Protein AF-A0A918JV21-F1 (afdb_monomer)

Organism: NCBI:txid279356

pLDDT: mean 75.13, std 22.07, range [26.06, 98.5]

Secondary structure (DSSP, 8-state):
----EEEETTEEEEHHHHHHHHHTT-HHHHHHHHHHHHT--HHHHHHHHHHHHTT--S-------PPP---S----------HHHHHHHHHHHHHHHHHHHHHHT------S-STTSSS-SS-------------------------PPP-----HHHHHHHHHTT----HHHHHHHHHHTT--GGGPPBPSS---HHHHHHHHHHHHTHHHHHHHHHTTEEEEEEEEEE----EETTTEEEEEEEEEEEEEEETT--EEES-STT--SEEEEEEETTEEEEEEEE---S-----TTTTTT--

Structure (mmCIF, N/CA/C/O backbone):
data_AF-A0A918JV21-F1
#
_entry.id   AF-A0A918JV21-F1
#
loop_
_atom_site.group_PDB
_atom_site.id
_atom_site.type_symbol
_atom_site.label_atom_id
_atom_site.label_alt_id
_atom_site.label_comp_id
_atom_site.label_asym_id
_atom_site.label_entity_id
_atom_site.label_seq_id
_atom_site.pdbx_PDB_ins_code
_atom_site.Cartn_x
_atom_site.Cartn_y
_atom_site.Cartn_z
_atom_site.occupancy
_atom_site.B_iso_or_equiv
_atom_site.auth_seq_id
_atom_site.auth_comp_id
_atom_site.auth_asym_id
_atom_site.auth_atom_id
_atom_site.pdbx_PDB_model_num
ATOM 1 N N . MET A 1 1 ? -29.316 -29.485 -43.025 1.00 38.22 1 MET A N 1
ATOM 2 C CA . MET A 1 1 ? -29.679 -28.105 -42.637 1.00 38.22 1 MET A CA 1
ATOM 3 C C . MET A 1 1 ? -29.344 -27.937 -41.164 1.00 38.22 1 MET A C 1
ATOM 5 O O . MET A 1 1 ? -30.081 -28.427 -40.319 1.00 38.22 1 MET A O 1
ATOM 9 N N . THR A 1 2 ? -28.174 -27.380 -40.854 1.00 49.00 2 THR A N 1
ATOM 10 C CA . THR A 1 2 ? -27.722 -27.122 -39.478 1.00 49.00 2 THR A CA 1
ATOM 11 C C . THR A 1 2 ? -28.501 -25.936 -38.915 1.00 49.00 2 THR A C 1
ATOM 13 O O . THR A 1 2 ? -28.562 -24.885 -39.549 1.00 49.00 2 THR A O 1
ATOM 16 N N . LYS A 1 3 ? -29.145 -26.111 -37.754 1.00 55.22 3 LYS A N 1
ATOM 17 C CA . LYS A 1 3 ? -29.908 -25.043 -37.095 1.00 55.22 3 LYS A CA 1
ATOM 18 C C . LYS A 1 3 ? -28.985 -23.859 -36.796 1.00 55.22 3 LYS A C 1
ATOM 20 O O . LYS A 1 3 ? -28.058 -23.972 -35.997 1.00 55.22 3 LYS A O 1
ATOM 25 N N . THR A 1 4 ? -29.261 -22.734 -37.447 1.00 67.12 4 THR A N 1
ATOM 26 C CA . THR A 1 4 ? -28.496 -21.481 -37.346 1.00 67.12 4 THR A CA 1
ATOM 27 C C . THR A 1 4 ? -28.777 -20.728 -36.043 1.00 67.12 4 THR A C 1
ATOM 29 O O . THR A 1 4 ? -28.092 -19.756 -35.741 1.00 67.12 4 THR A O 1
ATOM 32 N N . THR A 1 5 ? -29.742 -21.190 -35.243 1.00 71.06 5 THR A N 1
ATOM 33 C CA . THR A 1 5 ? -30.175 -20.558 -33.994 1.00 71.06 5 THR A CA 1
ATOM 34 C C . THR A 1 5 ? -30.039 -21.498 -32.784 1.00 71.06 5 THR A C 1
ATOM 36 O O . THR A 1 5 ? -30.188 -22.717 -32.906 1.00 71.06 5 THR A O 1
ATOM 39 N N . ILE A 1 6 ? -29.716 -20.944 -31.608 1.00 73.88 6 ILE A N 1
ATOM 40 C CA . ILE A 1 6 ? -29.908 -21.574 -30.290 1.00 73.88 6 ILE A CA 1
ATOM 41 C C . ILE A 1 6 ? -31.157 -20.994 -29.638 1.00 73.88 6 ILE A C 1
ATOM 43 O O . ILE A 1 6 ? -31.415 -19.801 -29.743 1.00 73.88 6 ILE A O 1
ATOM 47 N N . LEU A 1 7 ? -31.911 -21.825 -28.927 1.00 71.62 7 LEU A N 1
ATOM 48 C CA . LEU A 1 7 ? -33.038 -21.360 -28.130 1.00 71.62 7 LEU A CA 1
ATOM 49 C C . LEU A 1 7 ? -32.556 -21.081 -26.705 1.00 71.62 7 LEU A C 1
ATOM 51 O O . LEU A 1 7 ? -32.113 -21.996 -26.014 1.00 71.62 7 LEU A O 1
ATOM 55 N N . VAL A 1 8 ? -32.637 -19.827 -26.271 1.00 68.88 8 VAL A N 1
ATOM 56 C CA . VAL A 1 8 ? -32.280 -19.384 -24.920 1.00 68.88 8 VAL A CA 1
ATOM 57 C C . VAL A 1 8 ? -33.491 -18.667 -24.343 1.00 68.88 8 VAL A C 1
ATOM 59 O O . VAL A 1 8 ? -33.955 -17.681 -24.903 1.00 68.88 8 VAL A O 1
ATOM 62 N N . ASN A 1 9 ? -34.039 -19.185 -23.241 1.00 67.25 9 ASN A N 1
ATOM 63 C CA . ASN A 1 9 ? -35.221 -18.615 -22.582 1.00 67.25 9 ASN A CA 1
ATOM 64 C C . ASN A 1 9 ? -36.444 -18.431 -23.516 1.00 67.25 9 ASN A C 1
ATOM 66 O O . ASN A 1 9 ? -37.193 -17.466 -23.412 1.00 67.25 9 ASN A O 1
ATOM 70 N N . GLY A 1 10 ? -36.631 -19.342 -24.479 1.00 64.25 10 GLY A N 1
ATOM 71 C CA . GLY A 1 10 ? -37.714 -19.242 -25.467 1.00 64.25 10 GLY A CA 1
ATOM 72 C C . GLY A 1 10 ? -37.443 -18.280 -26.628 1.00 64.25 10 GLY A C 1
ATOM 73 O O . GLY A 1 10 ? -38.279 -18.190 -27.523 1.00 64.25 10 GLY A O 1
ATOM 74 N N . VAL A 1 11 ? -36.286 -17.610 -26.649 1.00 73.75 11 VAL A N 1
ATOM 75 C CA . VAL A 1 11 ? -35.854 -16.716 -27.729 1.00 73.75 11 VAL A CA 1
ATOM 76 C C . VAL A 1 11 ? -34.810 -17.411 -28.598 1.00 73.75 11 VAL A C 1
ATOM 78 O O . VAL A 1 11 ? -33.869 -18.022 -28.092 1.00 73.75 11 VAL A O 1
ATOM 81 N N . GLU A 1 12 ? -34.969 -17.322 -29.916 1.00 78.75 12 GLU A N 1
ATOM 82 C CA . GLU A 1 12 ? -33.976 -17.807 -30.871 1.00 78.75 12 GLU A CA 1
ATOM 83 C C . GLU A 1 12 ? -32.838 -16.789 -31.035 1.00 78.75 12 GLU A C 1
ATOM 85 O O . GLU A 1 12 ? -33.067 -15.631 -31.379 1.00 78.75 12 GLU A O 1
ATOM 90 N N . ILE A 1 13 ? -31.602 -17.227 -30.795 1.00 80.12 13 ILE A N 1
ATOM 91 C CA . ILE A 1 13 ? -30.380 -16.434 -30.951 1.00 80.12 13 ILE A CA 1
ATOM 92 C C . ILE A 1 13 ? -29.530 -17.037 -32.063 1.00 80.12 13 ILE A C 1
ATOM 94 O O . ILE A 1 13 ? -29.274 -18.239 -32.070 1.00 80.12 13 ILE A O 1
ATOM 98 N N . GLU A 1 14 ? -29.035 -16.211 -32.979 1.00 80.19 14 GLU A N 1
ATOM 99 C CA . GLU A 1 14 ? -28.193 -16.663 -34.086 1.00 80.19 14 GLU A CA 1
ATOM 100 C C . GLU A 1 14 ? -26.796 -17.108 -33.621 1.00 80.19 14 GLU A C 1
ATOM 102 O O . GLU A 1 14 ? -26.015 -16.335 -33.057 1.00 80.19 14 GLU A O 1
ATOM 107 N N . LYS A 1 15 ? -26.444 -18.364 -33.925 1.00 77.00 15 LYS A N 1
ATOM 108 C CA . LYS A 1 15 ? -25.130 -18.957 -33.625 1.00 77.00 15 LYS A CA 1
ATOM 109 C C . LYS A 1 15 ? -23.994 -18.266 -34.384 1.00 77.00 15 LYS A C 1
ATOM 111 O O . LYS A 1 15 ? -22.869 -18.206 -33.888 1.00 77.00 15 LYS A O 1
ATOM 116 N N . SER A 1 16 ? -24.272 -17.760 -35.586 1.00 76.06 16 SER A N 1
ATOM 117 C CA . SER A 1 16 ? -23.308 -17.075 -36.459 1.00 76.06 16 SER A CA 1
ATOM 118 C C . SER A 1 16 ? -22.730 -15.821 -35.803 1.00 76.06 16 SER A C 1
ATOM 120 O O . SER A 1 16 ? -21.523 -15.598 -35.867 1.00 76.06 16 SER A O 1
ATOM 122 N N . ILE A 1 17 ? -23.571 -15.039 -35.123 1.00 78.56 17 ILE A N 1
ATOM 123 C CA . ILE A 1 17 ? -23.174 -13.788 -34.470 1.00 78.56 17 ILE A CA 1
ATOM 124 C C . ILE A 1 17 ? -22.284 -14.078 -33.259 1.00 78.56 17 ILE A C 1
ATOM 126 O O . ILE A 1 17 ? -21.220 -13.479 -33.125 1.00 78.56 17 ILE A O 1
ATOM 130 N N . ILE A 1 18 ? -22.660 -15.056 -32.427 1.00 77.81 18 ILE A N 1
ATOM 131 C CA . ILE A 1 18 ? -21.840 -15.483 -31.281 1.00 77.81 18 ILE A CA 1
ATOM 132 C C . ILE A 1 18 ? -20.489 -16.029 -31.768 1.00 77.81 18 ILE A C 1
ATOM 134 O O . ILE A 1 18 ? -19.449 -15.671 -31.222 1.00 77.81 18 ILE A O 1
ATOM 138 N N . SER A 1 19 ? -20.489 -16.839 -32.833 1.00 75.44 19 SER A N 1
ATOM 139 C CA . SER A 1 19 ? -19.259 -17.399 -33.414 1.00 75.44 19 SER A CA 1
ATOM 140 C C . SER A 1 19 ? -18.332 -16.310 -33.947 1.00 75.44 19 SER A C 1
ATOM 142 O O . SER A 1 19 ? -17.134 -16.352 -33.682 1.00 75.44 19 SER A O 1
ATOM 144 N N . LYS A 1 20 ? -18.877 -15.313 -34.656 1.00 78.06 20 LYS A N 1
ATOM 145 C CA . LYS A 1 20 ? -18.102 -14.177 -35.167 1.00 78.06 20 LYS A CA 1
ATOM 146 C C . LYS A 1 20 ? -17.445 -13.395 -34.027 1.00 78.06 20 LYS A C 1
ATOM 148 O O . LYS A 1 20 ? -16.241 -13.173 -34.063 1.00 78.06 20 LYS A O 1
ATOM 153 N N . LEU A 1 21 ? -18.215 -13.059 -32.991 1.00 81.25 21 LEU A N 1
ATOM 154 C CA . LEU A 1 21 ? -17.713 -12.307 -31.836 1.00 81.25 21 LEU A CA 1
ATOM 155 C C . LEU A 1 21 ? -16.645 -13.084 -31.053 1.00 81.25 21 LEU A C 1
ATOM 157 O O . LEU A 1 21 ? -15.710 -12.487 -30.530 1.00 81.25 21 LEU A O 1
ATOM 161 N N . LEU A 1 22 ? -16.746 -14.413 -30.988 1.00 77.12 22 LEU A N 1
ATOM 162 C CA . LEU A 1 22 ? -15.716 -15.247 -30.364 1.00 77.12 22 LEU A CA 1
ATOM 163 C C . LEU A 1 22 ? -14.445 -15.365 -31.222 1.00 77.12 22 LEU A C 1
ATOM 165 O O . LEU A 1 22 ? -13.353 -15.362 -30.660 1.00 77.12 22 LEU A O 1
ATOM 169 N N . LEU A 1 23 ? -14.565 -15.422 -32.555 1.00 73.31 23 LEU A N 1
ATOM 170 C CA . LEU A 1 23 ? -13.413 -15.413 -33.473 1.00 73.31 23 LEU A CA 1
ATOM 171 C C . LEU A 1 23 ? -12.644 -14.085 -33.427 1.00 73.31 23 LEU A C 1
ATOM 173 O O . LEU A 1 23 ? -11.422 -14.081 -33.533 1.00 73.31 23 LEU A O 1
ATOM 177 N N . GLU A 1 24 ? -13.348 -12.973 -33.222 1.00 77.50 24 GLU A N 1
ATOM 178 C CA . GLU A 1 24 ? -12.767 -11.631 -33.070 1.00 77.50 24 GLU A CA 1
ATOM 179 C C . GLU A 1 24 ? -12.215 -11.374 -31.647 1.00 77.50 24 GLU A C 1
ATOM 181 O O . GLU A 1 24 ? -11.787 -10.267 -31.336 1.00 77.50 24 GLU A O 1
ATOM 186 N N . ASN A 1 25 ? -12.193 -12.395 -30.774 1.00 76.44 25 ASN A N 1
ATOM 187 C CA . ASN A 1 25 ? -11.787 -12.316 -29.362 1.00 76.44 25 ASN A CA 1
ATOM 188 C C . ASN A 1 25 ? -12.628 -11.327 -28.520 1.00 76.44 25 ASN A C 1
ATOM 190 O O . ASN A 1 25 ? -12.220 -10.859 -27.456 1.00 76.44 25 ASN A O 1
ATOM 194 N N . GLU A 1 26 ? -13.854 -11.037 -28.958 1.00 84.69 26 GLU A N 1
ATOM 195 C CA . GLU A 1 26 ? -14.779 -10.089 -28.338 1.00 84.69 26 GLU A CA 1
ATOM 196 C C . GLU A 1 26 ? -15.778 -10.781 -27.388 1.00 84.69 26 GLU A C 1
ATOM 198 O O . GLU A 1 26 ? -16.994 -10.561 -27.437 1.00 84.69 26 GLU A O 1
ATOM 203 N N . LYS A 1 27 ? -15.275 -11.621 -26.470 1.00 83.06 27 LYS A N 1
ATOM 204 C CA . LYS A 1 27 ? -16.112 -12.443 -25.567 1.00 83.06 27 LYS A CA 1
ATOM 205 C C . LYS A 1 27 ? -17.114 -11.615 -24.750 1.00 83.06 27 LYS A C 1
ATOM 207 O O . LYS A 1 27 ? -18.254 -12.034 -24.568 1.00 83.06 27 LYS A O 1
ATOM 212 N N . LEU A 1 28 ? -16.734 -10.417 -24.300 1.00 83.88 28 LEU A N 1
ATOM 213 C CA . LEU A 1 28 ? -17.628 -9.521 -23.551 1.00 83.88 28 LEU A CA 1
ATOM 214 C C . 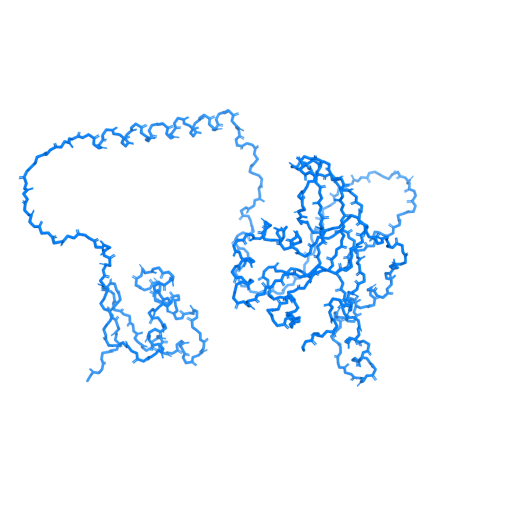LEU A 1 28 ? -18.820 -9.037 -24.390 1.00 83.88 28 LEU A C 1
ATOM 216 O O . LEU A 1 28 ? -19.938 -8.955 -23.880 1.00 83.88 28 LEU A O 1
ATOM 220 N N . LYS A 1 29 ? -18.611 -8.769 -25.683 1.00 85.19 29 LYS A N 1
ATOM 221 C CA . LYS A 1 29 ? -19.691 -8.377 -26.598 1.00 85.19 29 LYS A CA 1
ATOM 222 C C . LYS A 1 29 ? -20.606 -9.558 -26.915 1.00 85.19 29 LYS A C 1
ATOM 224 O O . LYS A 1 29 ? -21.815 -9.365 -26.992 1.00 85.19 29 LYS A O 1
ATOM 229 N N . ALA A 1 30 ? -20.069 -10.778 -26.991 1.00 83.75 30 ALA A N 1
ATOM 230 C CA . ALA A 1 30 ? -20.884 -11.990 -27.109 1.00 83.75 30 ALA A CA 1
ATOM 231 C C . ALA A 1 30 ? -21.789 -12.201 -25.879 1.00 83.75 30 ALA A C 1
ATOM 233 O O . ALA A 1 30 ? -22.976 -12.487 -26.028 1.00 83.75 30 ALA A O 1
ATOM 234 N N . VAL A 1 31 ? -21.261 -11.994 -24.666 1.00 85.50 31 VAL A N 1
ATOM 235 C CA . VAL A 1 31 ? -22.042 -12.083 -23.415 1.00 85.50 31 VAL A CA 1
ATOM 236 C C . VAL A 1 31 ? -23.125 -11.008 -23.364 1.00 85.50 31 VAL A C 1
ATOM 238 O O . VAL A 1 31 ? -24.275 -11.310 -23.048 1.00 85.50 31 VAL A O 1
ATOM 241 N N . LYS A 1 32 ? -22.786 -9.769 -23.734 1.00 86.69 32 LYS A N 1
ATOM 242 C CA . LYS A 1 32 ? -23.752 -8.667 -23.817 1.00 86.69 32 LYS A CA 1
ATOM 243 C C . LYS A 1 32 ? -24.870 -8.963 -24.822 1.00 86.69 32 LYS A C 1
ATOM 245 O O . LYS A 1 32 ? -26.037 -8.775 -24.497 1.00 86.69 32 LYS A O 1
ATOM 250 N N . TYR A 1 33 ? -24.530 -9.502 -25.992 1.00 85.06 33 TYR A N 1
ATOM 251 C CA . TYR A 1 33 ? -25.502 -9.883 -27.017 1.00 85.06 33 TYR A CA 1
ATOM 252 C C . TYR A 1 33 ? -26.500 -10.944 -26.519 1.00 85.06 33 TYR A C 1
ATOM 254 O O . TYR A 1 33 ? -27.701 -10.809 -26.748 1.00 85.06 33 TYR A O 1
ATOM 262 N N . VAL A 1 34 ? -26.036 -11.969 -25.790 1.00 83.50 34 VAL A N 1
ATOM 263 C CA . VAL A 1 34 ? -26.919 -12.996 -25.199 1.00 83.50 34 VAL A CA 1
ATOM 264 C C . VAL A 1 34 ? -27.810 -12.410 -24.099 1.00 83.50 34 VAL A C 1
ATOM 266 O O . VAL A 1 34 ? -29.003 -12.712 -24.064 1.00 83.50 34 VAL A O 1
ATOM 269 N N . CYS A 1 35 ? -27.257 -11.537 -23.255 1.00 83.44 35 CYS A N 1
ATOM 270 C CA . CYS A 1 35 ? -27.988 -10.839 -22.196 1.00 83.44 35 CYS A CA 1
ATOM 271 C C . CYS A 1 35 ? -29.154 -10.019 -22.770 1.00 83.44 35 CYS A C 1
ATOM 273 O O . CYS A 1 35 ? -30.304 -10.185 -22.363 1.00 83.44 35 CYS A O 1
ATOM 275 N N . GLU A 1 36 ? -28.870 -9.201 -23.787 1.00 82.00 36 GLU A N 1
ATOM 276 C CA . GLU A 1 36 ? -29.855 -8.322 -24.424 1.00 82.00 36 GLU A CA 1
ATOM 277 C C . GLU A 1 36 ? -30.914 -9.095 -25.216 1.00 82.00 36 GLU A C 1
ATOM 279 O O . GLU A 1 36 ? -32.080 -8.702 -25.234 1.00 82.00 36 GLU A O 1
ATOM 284 N N . LYS A 1 37 ? -30.535 -10.197 -25.877 1.00 82.00 37 LYS A N 1
ATOM 285 C CA . LYS A 1 37 ? -31.463 -10.959 -26.724 1.00 82.00 37 LYS A CA 1
ATOM 286 C C . LYS A 1 37 ? -32.343 -11.933 -25.951 1.00 82.00 37 LYS A C 1
ATOM 288 O O . LYS A 1 37 ? -33.517 -12.044 -26.285 1.00 82.00 37 LYS A O 1
ATOM 293 N N . ALA A 1 38 ? -31.818 -12.623 -24.940 1.00 77.94 38 ALA A N 1
ATOM 294 C CA . ALA A 1 38 ? -32.589 -13.610 -24.174 1.00 77.94 38 ALA A CA 1
ATOM 295 C C . ALA A 1 38 ? -33.145 -13.093 -22.841 1.00 77.94 38 ALA A C 1
ATOM 297 O O . ALA A 1 38 ? -33.853 -13.840 -22.157 1.00 77.94 38 ALA A O 1
ATOM 298 N N . ASN A 1 39 ? -32.853 -11.838 -22.477 1.00 78.12 39 ASN A N 1
ATOM 299 C CA . ASN A 1 39 ? -33.255 -11.238 -21.205 1.00 78.12 39 ASN A CA 1
ATOM 300 C C . ASN A 1 39 ? -32.873 -12.130 -20.007 1.00 78.12 39 ASN A C 1
ATOM 302 O O . ASN A 1 39 ? -33.680 -12.405 -19.118 1.00 78.12 39 ASN A O 1
ATOM 306 N N . VAL A 1 40 ? -31.647 -12.656 -20.043 1.00 78.06 40 VAL A N 1
ATOM 307 C CA . VAL A 1 40 ? -31.069 -13.507 -18.995 1.00 78.06 40 VAL A CA 1
ATOM 308 C C . VAL A 1 40 ? -29.981 -12.735 -18.258 1.00 78.06 40 VAL A C 1
ATOM 310 O O . VAL A 1 40 ? -29.376 -11.821 -18.812 1.00 78.06 40 VAL A O 1
ATOM 313 N N . GLY A 1 41 ? -29.735 -13.090 -16.997 1.00 76.00 41 GLY A N 1
ATOM 314 C CA . GLY A 1 41 ? -28.735 -12.416 -16.176 1.00 76.00 41 GLY A CA 1
ATOM 315 C C . GLY A 1 41 ? -27.316 -12.511 -16.749 1.00 76.00 41 GLY A C 1
ATOM 316 O O . GLY A 1 41 ? -27.005 -13.303 -17.646 1.00 76.00 41 GLY A O 1
ATOM 317 N N . LEU A 1 42 ? -26.429 -11.659 -16.230 1.00 74.56 42 LEU A N 1
ATOM 318 C CA . LEU A 1 42 ? -25.043 -11.551 -16.692 1.00 74.56 42 LEU A CA 1
ATOM 319 C C . LEU A 1 42 ? -24.266 -12.864 -16.501 1.00 74.56 42 LEU A C 1
ATOM 321 O O . LEU A 1 42 ? -23.476 -13.254 -17.362 1.00 74.56 42 LEU A O 1
ATOM 325 N N . LEU A 1 43 ? -24.516 -13.558 -15.388 1.00 78.50 43 LEU A N 1
ATOM 326 C CA . LEU A 1 43 ? -23.873 -14.829 -15.060 1.00 78.50 43 LEU A CA 1
ATOM 327 C C . LEU A 1 43 ? -24.331 -15.944 -16.010 1.00 78.50 43 LEU A C 1
ATOM 329 O O . LEU A 1 43 ? -23.518 -16.713 -16.519 1.00 78.50 43 LEU A O 1
ATOM 333 N N . GLU A 1 44 ? -25.628 -15.996 -16.298 1.00 76.00 44 GLU A N 1
ATOM 334 C CA . GLU A 1 44 ? -26.235 -16.958 -17.214 1.00 76.00 44 GLU A CA 1
ATOM 335 C C . GLU A 1 44 ? -25.741 -16.731 -18.643 1.00 76.00 44 GLU A C 1
ATOM 337 O O . GLU A 1 44 ? -25.336 -17.676 -19.318 1.00 76.00 44 GLU A O 1
ATOM 342 N N . SER A 1 45 ? -25.687 -15.469 -19.075 1.00 80.50 45 SER A N 1
ATOM 343 C CA . SER A 1 45 ? -25.143 -15.074 -20.378 1.00 80.50 45 SER A CA 1
ATOM 344 C C . SER A 1 45 ? -23.686 -15.505 -20.541 1.00 80.50 45 SER A C 1
ATOM 346 O O . SER A 1 45 ? -23.309 -16.035 -21.588 1.00 80.50 45 SER A O 1
ATOM 348 N N . LYS A 1 46 ? -22.866 -15.328 -19.494 1.00 83.88 46 LYS A N 1
ATOM 349 C CA . LYS A 1 46 ? -21.469 -15.781 -19.474 1.00 83.88 46 LYS A CA 1
ATOM 350 C C . LYS A 1 46 ? -21.374 -17.297 -19.632 1.00 83.88 46 LYS A C 1
ATOM 352 O O . LYS A 1 46 ? -20.641 -17.764 -20.501 1.00 83.88 46 LYS A O 1
ATOM 357 N N . ASN A 1 47 ? -22.165 -18.047 -18.865 1.00 79.88 47 ASN A N 1
ATOM 358 C CA . ASN A 1 47 ? -22.189 -19.508 -18.931 1.00 79.88 47 ASN A CA 1
ATOM 359 C C . ASN A 1 47 ? -22.626 -20.025 -20.311 1.00 79.88 47 ASN A C 1
ATOM 361 O O . ASN A 1 47 ? -22.053 -20.991 -20.810 1.00 79.88 47 ASN A O 1
ATOM 365 N N . ILE A 1 48 ? -23.600 -19.376 -20.957 1.00 78.81 48 ILE A N 1
ATOM 366 C CA . ILE A 1 48 ? -24.063 -19.743 -22.306 1.00 78.81 48 ILE A CA 1
ATOM 367 C C . ILE A 1 48 ? -22.950 -19.542 -23.339 1.00 78.81 48 ILE A C 1
ATOM 369 O O . ILE A 1 48 ? -22.696 -20.431 -24.150 1.00 78.81 48 ILE A O 1
ATOM 373 N N . VAL A 1 49 ? -22.259 -18.399 -23.297 1.00 81.00 49 VAL A N 1
ATOM 374 C CA . VAL A 1 49 ? -21.152 -18.097 -24.219 1.00 81.00 49 VAL A CA 1
ATOM 375 C C . VAL A 1 49 ? -19.961 -19.031 -23.988 1.00 81.00 49 VAL A C 1
ATOM 377 O O . VAL A 1 49 ? -19.333 -19.472 -24.947 1.00 81.00 49 VAL A O 1
ATOM 380 N N . GLU A 1 50 ? -19.674 -19.391 -22.738 1.00 81.12 50 GLU A N 1
ATOM 381 C CA . GLU A 1 50 ? -18.607 -20.341 -22.398 1.00 81.12 50 GLU A CA 1
ATOM 382 C C . GLU A 1 50 ? -18.917 -21.764 -22.864 1.00 81.12 50 GLU A C 1
ATOM 384 O O . GLU A 1 50 ? -18.056 -22.422 -23.447 1.00 81.12 50 GLU A O 1
ATOM 389 N N . GLN A 1 51 ? -20.157 -22.222 -22.694 1.00 74.50 51 GLN A N 1
ATOM 390 C CA . GLN A 1 51 ? -20.597 -23.518 -23.215 1.00 74.50 51 GLN A CA 1
ATOM 391 C C . GLN A 1 51 ? -20.630 -23.547 -24.752 1.00 74.50 51 GLN A C 1
ATOM 393 O O . GLN A 1 51 ? -20.340 -24.582 -25.357 1.00 74.50 51 GLN A O 1
ATOM 398 N N . PHE A 1 52 ? -20.921 -22.408 -25.392 1.00 74.81 52 PHE A N 1
ATOM 399 C CA . PHE A 1 52 ? -20.815 -22.250 -26.842 1.00 74.81 52 PHE A CA 1
ATOM 400 C C . PHE A 1 52 ? -19.356 -22.353 -27.315 1.00 74.81 52 PHE A C 1
ATOM 402 O O . PHE A 1 52 ? -19.065 -23.073 -28.268 1.00 74.81 52 PHE A O 1
ATOM 409 N N . GLN A 1 53 ? -18.427 -21.697 -26.614 1.00 72.25 53 GLN A N 1
ATOM 410 C CA . GLN A 1 53 ? -16.990 -21.742 -26.902 1.00 72.25 53 GLN A CA 1
ATOM 411 C C . GLN A 1 53 ? -16.386 -23.140 -26.674 1.00 72.25 53 GLN A C 1
ATOM 413 O O . GLN A 1 53 ? -15.486 -23.547 -27.404 1.00 72.25 53 GLN A O 1
ATOM 418 N N . ALA A 1 54 ? -16.916 -23.900 -25.713 1.00 67.69 54 ALA A N 1
ATOM 419 C CA . ALA A 1 54 ? -16.533 -25.288 -25.444 1.00 67.69 54 ALA A CA 1
ATOM 420 C C . ALA A 1 54 ? -17.080 -26.304 -26.475 1.00 67.69 54 ALA A C 1
ATOM 422 O O . ALA A 1 54 ? -16.879 -27.506 -26.311 1.00 67.69 54 ALA A O 1
ATOM 423 N N . GLY A 1 55 ? -17.779 -25.845 -27.524 1.00 61.22 55 GLY A N 1
ATOM 424 C CA . GLY A 1 55 ? -18.272 -26.686 -28.620 1.00 61.22 55 GLY A CA 1
ATOM 425 C C . GLY A 1 55 ? -19.494 -27.541 -28.271 1.00 61.22 55 GLY A C 1
ATOM 426 O O . GLY A 1 55 ? -19.767 -28.515 -28.967 1.00 61.22 55 GLY A O 1
ATOM 427 N N . ASN A 1 56 ? -20.228 -27.203 -27.206 1.00 57.94 56 ASN A N 1
ATOM 428 C CA . ASN A 1 56 ? -21.145 -28.140 -26.559 1.00 57.94 56 ASN A CA 1
ATOM 429 C C . ASN A 1 56 ? -22.615 -27.680 -26.533 1.00 57.94 56 ASN A C 1
ATOM 431 O O . ASN A 1 56 ? -23.276 -27.818 -25.507 1.00 57.94 56 ASN A O 1
ATOM 435 N N . ILE A 1 57 ? -23.160 -27.113 -27.624 1.00 54.19 57 ILE A N 1
ATOM 436 C CA . ILE A 1 57 ? -24.596 -26.761 -27.664 1.00 54.19 57 ILE A CA 1
ATOM 437 C C . ILE A 1 57 ? -25.236 -26.937 -29.050 1.00 54.19 57 ILE A C 1
ATOM 439 O O . ILE A 1 57 ? -25.089 -26.098 -29.945 1.00 54.19 57 ILE A O 1
ATOM 443 N N . ASP A 1 58 ? -26.113 -27.940 -29.156 1.00 53.09 58 ASP A N 1
ATOM 444 C CA . ASP A 1 58 ? -27.233 -27.913 -30.107 1.00 53.09 58 ASP A CA 1
ATOM 445 C C . ASP A 1 58 ? -28.589 -27.588 -29.466 1.00 53.09 58 ASP A C 1
ATOM 447 O O . ASP A 1 58 ? -29.468 -27.119 -30.179 1.00 53.09 58 ASP A O 1
ATOM 451 N N . ASN A 1 59 ? -28.769 -27.721 -28.144 1.00 49.84 59 ASN A N 1
ATOM 452 C CA . ASN A 1 59 ? -29.980 -27.261 -27.447 1.00 49.84 59 ASN A CA 1
ATOM 453 C C . ASN A 1 59 ? -29.699 -26.963 -25.964 1.00 49.84 59 ASN A C 1
ATOM 455 O O . ASN A 1 59 ? -29.440 -27.885 -25.195 1.00 49.84 59 ASN A O 1
ATOM 459 N N . TYR A 1 60 ? -29.824 -25.703 -25.538 1.00 48.25 60 TYR A N 1
ATOM 460 C CA . TYR A 1 60 ? -29.813 -25.327 -24.121 1.00 48.25 60 TYR A CA 1
ATOM 461 C C . TYR A 1 60 ? -31.263 -25.231 -23.620 1.00 48.25 60 TYR A C 1
ATOM 463 O O . TYR A 1 60 ? -31.963 -24.258 -23.891 1.00 48.25 60 TYR A O 1
ATOM 471 N N . LYS A 1 61 ? -31.764 -26.261 -22.923 1.00 41.22 61 LYS A N 1
ATOM 472 C CA . LYS A 1 61 ? -33.056 -26.177 -22.218 1.00 41.22 61 LYS A CA 1
ATOM 473 C C . LYS A 1 61 ? -32.814 -25.714 -20.787 1.00 41.22 61 LYS A C 1
ATOM 475 O O . LYS A 1 61 ? -32.218 -26.439 -19.998 1.00 41.22 61 LYS A O 1
ATOM 480 N N . TYR A 1 62 ? -33.333 -24.538 -20.454 1.00 38.53 62 TYR A N 1
ATOM 481 C CA . TYR A 1 62 ? -33.413 -24.070 -19.075 1.00 38.53 62 TYR A CA 1
ATOM 482 C C . TYR A 1 62 ? -34.346 -24.991 -18.271 1.00 38.53 62 TYR A C 1
ATOM 484 O O . TYR A 1 62 ? -35.516 -25.154 -18.622 1.00 38.53 62 TYR A O 1
ATOM 492 N N . GLN A 1 63 ? -33.830 -25.605 -17.207 1.00 37.62 63 GLN A N 1
ATOM 493 C CA . GLN A 1 63 ? -34.642 -26.176 -16.136 1.00 37.62 63 GLN A CA 1
ATOM 494 C C . GLN A 1 63 ? -34.386 -25.360 -14.874 1.00 37.62 63 GLN A C 1
ATOM 496 O O . GLN A 1 63 ? -33.260 -25.291 -14.386 1.00 37.62 63 GLN A O 1
ATOM 501 N N . GLU A 1 64 ? -35.445 -24.746 -14.355 1.00 34.44 64 GLU A N 1
ATOM 502 C CA . GLU A 1 64 ? -35.451 -24.107 -13.044 1.00 34.44 64 GLU A CA 1
ATOM 503 C C . GLU A 1 64 ? -35.072 -25.161 -11.988 1.00 34.44 64 GLU A C 1
ATOM 505 O O . GLU A 1 64 ? -35.840 -26.085 -11.700 1.00 34.44 64 GLU A O 1
ATOM 510 N N . VAL A 1 65 ? -33.868 -25.062 -11.420 1.00 34.03 65 VAL A N 1
ATOM 511 C CA . VAL A 1 65 ? -33.445 -25.941 -10.325 1.00 34.03 65 VAL A CA 1
ATOM 512 C C . VAL A 1 65 ? -34.166 -25.496 -9.053 1.00 34.03 65 VAL A C 1
ATOM 514 O O . VAL A 1 65 ? -33.694 -24.644 -8.302 1.00 34.03 65 VAL A O 1
ATOM 517 N N . LYS A 1 66 ? -35.326 -26.104 -8.787 1.00 35.91 66 LYS A N 1
ATOM 518 C CA . LYS A 1 66 ? -35.893 -26.159 -7.436 1.00 35.91 66 LYS A CA 1
ATOM 519 C C . LYS A 1 66 ? -35.010 -27.060 -6.569 1.00 35.91 66 LYS A C 1
ATOM 521 O O . LYS A 1 66 ? -34.848 -28.244 -6.855 1.00 35.91 66 LYS A O 1
ATOM 526 N N . LYS A 1 67 ? -34.462 -26.493 -5.490 1.00 30.09 67 LYS A N 1
ATOM 527 C CA . LYS A 1 67 ? -33.777 -27.221 -4.405 1.00 30.09 67 LYS A CA 1
ATOM 528 C C . LYS A 1 67 ? -34.744 -28.254 -3.780 1.00 30.09 67 LYS A C 1
ATOM 530 O O . LYS A 1 67 ? -35.934 -27.953 -3.672 1.00 30.09 67 LYS A O 1
ATOM 535 N N . PRO A 1 68 ? -34.288 -29.460 -3.396 1.00 29.89 68 PRO A N 1
ATOM 536 C CA . PRO A 1 68 ? -35.169 -30.612 -3.264 1.00 29.89 68 PRO A CA 1
ATOM 537 C C . PRO A 1 68 ? -35.807 -30.702 -1.877 1.00 29.89 68 PRO A C 1
ATOM 539 O O . PRO A 1 68 ? -35.116 -30.635 -0.864 1.00 29.89 68 PRO A O 1
ATOM 542 N N . SER A 1 69 ? -37.108 -30.982 -1.842 1.00 31.41 69 SER A N 1
ATOM 543 C CA . SER A 1 69 ? -37.695 -31.879 -0.841 1.00 31.41 69 SER A CA 1
ATOM 544 C C . SER A 1 69 ? -39.078 -32.358 -1.296 1.00 31.41 69 SER A C 1
ATOM 546 O O . SER A 1 69 ? -40.064 -31.629 -1.249 1.00 31.41 69 SER A O 1
ATOM 548 N N . SER A 1 70 ? -39.158 -33.598 -1.788 1.00 28.56 70 SER A N 1
ATOM 549 C CA . SER A 1 70 ? -40.202 -34.561 -1.387 1.00 28.56 70 SER A CA 1
ATOM 550 C C . SER A 1 70 ? -40.155 -35.856 -2.207 1.00 28.56 70 SER A C 1
ATOM 552 O O . SER A 1 70 ? -40.324 -35.874 -3.421 1.00 28.56 70 SER A O 1
ATOM 554 N N . LEU A 1 71 ? -40.004 -36.958 -1.483 1.00 31.83 71 LEU A N 1
ATOM 555 C CA . LEU A 1 71 ? -40.718 -38.222 -1.660 1.00 31.83 71 LEU A CA 1
ATOM 556 C C . LEU A 1 71 ? -41.217 -38.478 -0.222 1.00 31.83 71 LEU A C 1
ATOM 558 O O . LEU A 1 71 ? -40.392 -38.520 0.680 1.00 31.83 71 LEU A O 1
ATOM 562 N N . ILE A 1 72 ? -42.502 -38.453 0.139 1.00 31.88 72 ILE A N 1
ATOM 563 C CA . ILE A 1 72 ? -43.652 -39.185 -0.395 1.00 31.88 72 ILE A CA 1
ATOM 564 C C . ILE A 1 72 ? -44.954 -38.607 0.224 1.00 31.88 72 ILE A C 1
ATOM 566 O O . ILE A 1 72 ? -44.947 -38.080 1.330 1.00 31.88 72 ILE A O 1
ATOM 570 N N . GLU A 1 73 ? -46.045 -38.755 -0.535 1.00 30.38 73 GLU A N 1
ATOM 571 C CA . GLU A 1 73 ? -47.480 -38.777 -0.177 1.00 30.38 73 GLU A CA 1
ATOM 572 C C . GLU A 1 73 ? -48.246 -37.565 0.392 1.00 30.38 73 GLU A C 1
ATOM 574 O O . GLU A 1 73 ? -48.148 -37.161 1.542 1.00 30.38 73 GLU A O 1
ATOM 579 N N . ARG A 1 74 ? -49.183 -37.115 -0.463 1.00 40.31 74 ARG A N 1
ATOM 580 C CA . ARG A 1 74 ? -50.634 -36.960 -0.225 1.00 40.31 74 ARG A CA 1
ATOM 581 C C . ARG A 1 74 ? -51.076 -36.543 1.189 1.00 40.31 74 ARG A C 1
ATOM 583 O O . ARG A 1 74 ? -51.167 -37.368 2.082 1.00 40.31 74 ARG A O 1
ATOM 590 N N . THR A 1 75 ? -51.621 -35.326 1.299 1.00 29.25 75 THR A N 1
ATOM 591 C CA . THR A 1 75 ? -53.040 -35.063 1.653 1.00 29.25 75 THR A CA 1
ATOM 592 C C . THR A 1 75 ? -53.341 -33.548 1.676 1.00 29.25 75 THR A C 1
ATOM 594 O O . THR A 1 75 ? -52.610 -32.749 2.247 1.00 29.25 75 THR A O 1
ATOM 597 N N . LYS A 1 76 ? -54.437 -33.126 1.024 1.00 36.59 76 LYS A N 1
ATOM 598 C CA . LYS A 1 76 ? -55.155 -31.857 1.320 1.00 36.59 76 LYS A CA 1
ATOM 599 C C . LYS A 1 76 ? -55.876 -32.037 2.681 1.00 36.59 76 LYS A C 1
ATOM 601 O O . LYS A 1 76 ? -56.213 -33.194 2.937 1.00 36.59 76 LYS A O 1
ATOM 606 N N . PRO A 1 77 ? -56.264 -30.998 3.476 1.00 44.41 77 PRO A N 1
ATOM 607 C CA . PRO A 1 77 ? -56.793 -29.703 2.998 1.00 44.41 77 PRO A CA 1
ATOM 608 C C . PRO A 1 77 ? -56.640 -28.430 3.902 1.00 44.41 77 PRO A C 1
ATOM 610 O O . PRO A 1 77 ? -56.275 -28.486 5.064 1.00 44.41 77 PRO A O 1
ATOM 613 N N . LYS A 1 78 ? -57.128 -27.300 3.343 1.00 36.28 78 LYS A N 1
ATOM 614 C CA . LYS A 1 78 ? -57.812 -26.117 3.951 1.00 36.28 78 LYS A CA 1
ATOM 615 C C . LYS A 1 78 ? -57.030 -24.939 4.601 1.00 36.28 78 LYS A C 1
ATOM 617 O O . LYS A 1 78 ? -56.547 -25.024 5.714 1.00 36.28 78 LYS A O 1
ATOM 622 N N . LYS A 1 79 ? -57.166 -23.791 3.895 1.00 46.53 79 LYS A N 1
ATOM 623 C CA . LYS A 1 79 ? -57.414 -22.369 4.284 1.00 46.53 79 LYS A CA 1
ATOM 624 C C . LYS A 1 79 ? -56.590 -21.729 5.416 1.00 46.53 79 LYS A C 1
ATOM 626 O O . LYS A 1 79 ? -56.725 -22.164 6.538 1.00 46.53 79 LYS A O 1
ATOM 631 N N . PHE A 1 80 ? -56.010 -20.540 5.163 1.00 36.56 80 PHE A N 1
ATOM 632 C CA . PHE A 1 80 ? -56.265 -19.319 5.964 1.00 36.5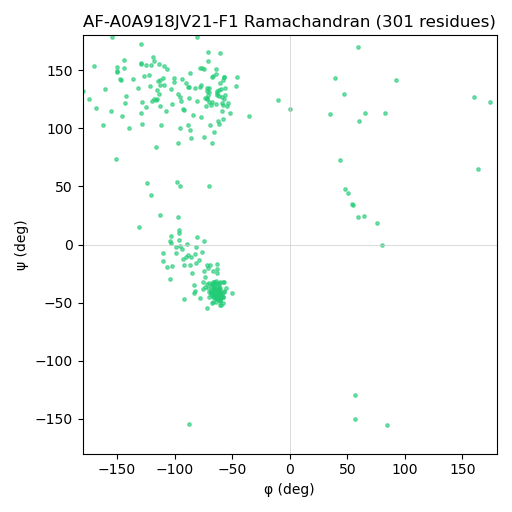6 80 PHE A CA 1
ATOM 633 C C . PHE A 1 80 ? -55.879 -18.024 5.211 1.00 36.56 80 PHE A C 1
ATOM 635 O O . PHE A 1 80 ? -54.839 -17.921 4.568 1.00 36.56 80 PHE A O 1
ATOM 642 N N . SER A 1 81 ? -56.773 -17.035 5.261 1.00 52.66 81 SER A N 1
ATOM 643 C CA . SER A 1 81 ? -56.835 -15.820 4.438 1.00 52.66 81 SER A CA 1
ATOM 644 C C . SER A 1 81 ? -56.220 -14.582 5.115 1.00 52.66 81 SER A C 1
ATOM 646 O O . SER A 1 81 ? -56.893 -13.559 5.248 1.00 52.66 81 SER A O 1
ATOM 648 N N . LEU A 1 82 ? -54.967 -14.655 5.575 1.00 51.81 82 LEU A N 1
ATOM 649 C CA . LEU A 1 82 ? -54.352 -13.575 6.374 1.00 51.81 82 LEU A CA 1
ATOM 650 C C . LEU A 1 82 ? -53.240 -12.777 5.665 1.00 51.81 82 LEU A C 1
ATOM 652 O O . LEU A 1 82 ? -52.939 -11.662 6.075 1.00 51.81 82 LEU A O 1
ATOM 656 N N . ILE A 1 83 ? -52.701 -13.258 4.541 1.00 52.81 83 ILE A N 1
ATOM 657 C CA . ILE A 1 83 ? -51.520 -12.644 3.895 1.00 52.81 83 ILE A CA 1
ATOM 658 C C . ILE A 1 83 ? -51.838 -11.311 3.187 1.00 52.81 83 ILE A C 1
ATOM 660 O O . ILE A 1 83 ? -50.991 -10.425 3.118 1.00 52.81 83 ILE A O 1
ATOM 664 N N . LYS A 1 84 ? -53.075 -11.099 2.718 1.00 52.56 84 LYS A N 1
ATOM 665 C CA . LYS A 1 84 ? -53.423 -9.878 1.962 1.00 52.56 84 LYS A CA 1
ATOM 666 C C . LYS A 1 84 ? -53.550 -8.614 2.823 1.00 52.56 84 LYS A C 1
ATOM 668 O O . LYS A 1 84 ? -53.388 -7.522 2.295 1.00 52.56 84 LYS A O 1
ATOM 673 N N . LYS A 1 85 ? -53.813 -8.734 4.132 1.00 52.59 85 LYS A N 1
ATOM 674 C CA . LYS A 1 85 ? -53.952 -7.565 5.026 1.00 52.59 85 LYS A CA 1
ATOM 675 C C . LYS A 1 85 ? -52.605 -7.069 5.568 1.00 52.59 85 LYS A C 1
ATOM 677 O O . LYS A 1 85 ? -52.472 -5.886 5.854 1.00 52.59 85 LYS A O 1
ATOM 682 N N . MET A 1 86 ? -51.595 -7.939 5.634 1.00 55.19 86 MET A N 1
ATOM 683 C CA . MET A 1 86 ? -50.276 -7.602 6.184 1.00 55.19 86 MET A CA 1
ATOM 684 C C . MET A 1 86 ? -49.432 -6.737 5.232 1.00 55.19 86 MET A C 1
ATOM 686 O O . MET A 1 86 ? -48.720 -5.848 5.688 1.00 55.19 86 MET A O 1
ATOM 690 N N . GLY A 1 87 ? -49.581 -6.914 3.912 1.00 64.38 87 GLY A N 1
ATOM 691 C CA . GLY A 1 87 ? -48.887 -6.085 2.914 1.00 64.38 87 GLY A CA 1
ATOM 692 C C . GLY A 1 87 ? -49.346 -4.622 2.893 1.00 64.38 87 GLY A C 1
ATOM 693 O O . GLY A 1 87 ? -48.533 -3.724 2.700 1.00 64.38 87 GLY A O 1
ATOM 694 N N . ILE A 1 88 ? -50.631 -4.367 3.163 1.00 70.69 88 ILE A N 1
ATOM 695 C CA . ILE A 1 88 ? -51.178 -3.001 3.203 1.00 70.69 88 ILE A CA 1
ATOM 696 C C . ILE A 1 88 ? -50.642 -2.250 4.428 1.00 70.69 88 ILE A C 1
ATOM 698 O O . ILE A 1 88 ? -50.243 -1.095 4.313 1.00 70.69 88 ILE A O 1
ATOM 702 N N . ILE A 1 89 ? -50.560 -2.918 5.583 1.00 74.44 89 ILE A N 1
ATOM 703 C CA . ILE A 1 89 ? -50.023 -2.321 6.815 1.00 74.44 89 ILE A CA 1
ATOM 704 C C . ILE A 1 89 ? -48.537 -1.978 6.645 1.00 74.44 89 ILE A C 1
ATOM 706 O O . ILE A 1 89 ? -48.117 -0.888 7.027 1.00 74.44 89 ILE A O 1
ATOM 710 N N . PHE A 1 90 ? -47.756 -2.863 6.018 1.00 76.00 90 PHE A N 1
ATOM 711 C CA . PHE A 1 90 ? -46.337 -2.607 5.761 1.00 76.00 90 PHE A CA 1
ATOM 712 C C . PHE A 1 90 ? -46.124 -1.444 4.779 1.00 76.00 90 PHE A C 1
ATOM 714 O O . PHE A 1 90 ? -45.258 -0.602 5.002 1.00 76.00 90 PHE A O 1
ATOM 721 N N . GLY A 1 91 ? -46.961 -1.344 3.739 1.00 80.62 91 GLY A N 1
ATOM 722 C CA . GLY A 1 91 ? -46.925 -0.229 2.789 1.00 80.62 91 GLY A CA 1
ATOM 723 C C . GLY A 1 91 ? -47.238 1.121 3.439 1.00 80.62 91 GLY A C 1
ATOM 724 O O . GLY A 1 91 ? -46.514 2.090 3.224 1.00 80.62 91 GLY A O 1
ATOM 725 N N . VAL A 1 92 ? -48.265 1.179 4.294 1.00 85.12 92 VAL A N 1
ATOM 726 C CA . VAL A 1 92 ? -48.599 2.408 5.034 1.00 85.12 92 VAL A CA 1
ATOM 727 C C . VAL A 1 92 ? -47.470 2.785 5.995 1.00 85.12 92 VAL A C 1
ATOM 729 O O . VAL A 1 92 ? -47.090 3.952 6.039 1.00 85.12 92 VAL A O 1
ATOM 732 N N . MET A 1 93 ? -46.875 1.810 6.692 1.00 85.00 93 MET A N 1
ATOM 733 C CA . MET A 1 93 ? -45.762 2.063 7.612 1.00 85.00 93 MET A CA 1
ATOM 734 C C . MET A 1 93 ? -44.533 2.636 6.884 1.00 85.00 93 MET A C 1
ATOM 736 O O . MET A 1 93 ? -43.958 3.629 7.332 1.00 85.00 93 MET A O 1
ATOM 740 N N . ALA A 1 94 ? -44.176 2.074 5.724 1.00 83.50 94 ALA A N 1
ATOM 741 C CA . ALA A 1 94 ? -43.064 2.555 4.904 1.00 83.50 94 ALA A CA 1
ATOM 742 C C . ALA A 1 94 ? -43.283 3.996 4.410 1.00 83.50 94 ALA A C 1
ATOM 744 O O . ALA A 1 94 ? -42.367 4.814 4.479 1.00 83.50 94 ALA A O 1
ATOM 745 N N . ILE A 1 95 ? -44.507 4.333 3.986 1.00 86.19 95 ILE A N 1
ATOM 746 C CA . ILE A 1 95 ? -44.859 5.695 3.556 1.00 86.19 95 ILE A CA 1
ATOM 747 C C . ILE A 1 95 ? -44.796 6.670 4.736 1.00 86.19 95 ILE A C 1
ATOM 749 O O . ILE A 1 95 ? -44.256 7.765 4.597 1.00 86.19 95 ILE A O 1
ATOM 753 N N . THR A 1 96 ? -45.287 6.283 5.918 1.00 83.38 96 THR A N 1
ATOM 754 C CA . THR A 1 96 ? -45.205 7.146 7.108 1.00 83.38 96 THR A CA 1
ATOM 755 C C . THR A 1 96 ? -43.769 7.379 7.570 1.00 83.38 96 THR A C 1
ATOM 757 O O . THR A 1 96 ? -43.436 8.505 7.929 1.00 83.38 96 THR A O 1
ATOM 760 N N . ILE A 1 97 ? -42.900 6.363 7.497 1.00 83.56 97 ILE A N 1
ATOM 761 C CA . ILE A 1 97 ? -41.467 6.507 7.790 1.00 83.56 97 ILE A CA 1
ATOM 762 C C . ILE A 1 97 ? -40.820 7.431 6.757 1.00 83.56 97 ILE A C 1
ATOM 764 O O . ILE A 1 97 ? -40.119 8.359 7.138 1.00 83.56 97 ILE A O 1
ATOM 768 N N . PHE A 1 98 ? -41.106 7.251 5.466 1.00 81.31 98 PHE A N 1
ATOM 769 C CA . PHE A 1 98 ? -40.578 8.114 4.408 1.00 81.31 98 PHE A CA 1
ATOM 770 C C . PHE A 1 98 ? -40.990 9.584 4.587 1.00 81.31 98 PHE A C 1
ATOM 772 O O . PHE A 1 98 ? -40.154 10.476 4.477 1.00 81.31 98 PHE A O 1
ATOM 779 N N . LEU A 1 99 ? -42.253 9.848 4.939 1.00 80.75 99 LEU A N 1
ATOM 780 C CA . LEU A 1 99 ? -42.742 11.201 5.228 1.00 80.75 99 LEU A CA 1
ATOM 781 C C . LEU A 1 99 ? -42.129 11.788 6.508 1.00 80.75 99 LEU A C 1
ATOM 783 O O . LEU A 1 99 ? -41.873 12.991 6.568 1.00 80.75 99 LEU A O 1
ATOM 787 N N . PHE A 1 100 ? -41.864 10.956 7.518 1.00 77.06 100 PHE A N 1
ATOM 788 C CA . PHE A 1 100 ? -41.164 11.371 8.732 1.00 77.06 100 PHE A CA 1
ATOM 789 C C . PHE A 1 100 ? -39.706 11.742 8.433 1.00 77.06 100 PHE A C 1
ATOM 791 O O . PHE A 1 100 ? -39.261 12.809 8.849 1.00 77.06 100 PHE A O 1
ATOM 798 N N . LEU A 1 101 ? -38.993 10.928 7.644 1.00 73.50 101 LEU A N 1
ATOM 799 C CA . LEU A 1 101 ? -37.638 11.238 7.180 1.00 73.50 101 LEU A CA 1
ATOM 800 C C . LEU A 1 101 ? -37.623 12.530 6.344 1.00 73.50 101 LEU A C 1
ATOM 802 O O . LEU A 1 101 ? -36.801 13.409 6.581 1.00 73.50 101 LEU A O 1
ATOM 806 N N . TYR A 1 102 ? -38.584 12.694 5.430 1.00 72.88 102 TYR A N 1
ATOM 807 C CA . TYR A 1 102 ? -38.719 13.899 4.610 1.00 72.88 102 TYR A CA 1
ATOM 808 C C . TYR A 1 102 ? -38.920 15.170 5.451 1.00 72.88 102 TYR A C 1
ATOM 810 O O . TYR A 1 102 ? -38.287 16.189 5.185 1.00 72.88 102 TYR A O 1
ATOM 818 N N . LYS A 1 103 ? -39.778 15.111 6.480 1.00 73.62 103 LYS A N 1
ATOM 819 C CA . LYS A 1 103 ? -40.140 16.283 7.291 1.00 73.62 103 LYS A CA 1
ATOM 820 C C . LYS A 1 103 ? -39.135 16.599 8.408 1.00 73.62 103 LYS A C 1
ATOM 822 O O . LYS A 1 103 ? -38.959 17.773 8.716 1.00 73.62 103 LYS A O 1
ATOM 827 N N . TYR A 1 104 ? -38.517 15.588 9.029 1.00 65.81 104 TYR A N 1
ATOM 828 C CA . TYR A 1 104 ? -37.655 15.769 10.209 1.00 65.81 104 TYR A CA 1
ATOM 829 C C . TYR A 1 104 ? -36.155 15.684 9.926 1.00 65.81 104 TYR A C 1
ATOM 831 O O . TYR A 1 104 ? -35.394 16.324 10.643 1.00 65.81 104 TYR A O 1
ATOM 839 N N . ILE A 1 105 ? -35.719 14.922 8.917 1.00 59.38 105 ILE A N 1
ATOM 840 C CA . ILE A 1 105 ? -34.292 14.834 8.567 1.00 59.38 105 ILE A CA 1
ATOM 841 C C . ILE A 1 105 ? -33.897 15.856 7.508 1.00 59.38 105 ILE A C 1
ATOM 843 O O . ILE A 1 105 ? -32.722 16.177 7.433 1.00 59.38 105 ILE A O 1
ATOM 847 N N . GLY A 1 106 ? -34.857 16.430 6.772 1.00 47.16 106 GLY A N 1
ATOM 848 C CA . GLY A 1 106 ? -34.599 17.479 5.793 1.00 47.16 106 GLY A CA 1
ATOM 849 C C . GLY A 1 106 ? -33.647 17.000 4.695 1.00 47.16 106 GLY A C 1
ATOM 850 O O . GLY A 1 106 ? -32.440 16.931 4.879 1.00 47.16 106 GLY A O 1
ATOM 851 N N . PHE A 1 107 ? -34.160 16.739 3.492 1.00 49.12 107 PHE A N 1
ATOM 852 C CA . PHE A 1 107 ? -33.320 16.565 2.295 1.00 49.12 107 PHE A CA 1
ATOM 853 C C . PHE A 1 107 ? -32.678 17.898 1.853 1.00 49.12 107 PHE A C 1
ATOM 855 O O . PHE A 1 107 ? -32.755 18.302 0.698 1.00 49.12 107 PHE A O 1
ATOM 862 N N . GLN A 1 108 ? -32.042 18.608 2.778 1.00 53.53 108 GLN A N 1
ATOM 863 C CA . GLN A 1 108 ? -31.051 19.623 2.485 1.00 53.53 108 GLN A CA 1
ATOM 864 C C . GLN A 1 108 ? -29.706 18.932 2.632 1.00 53.53 108 GLN A C 1
ATOM 866 O O . GLN A 1 108 ? -29.186 18.860 3.734 1.00 53.53 108 GLN A O 1
ATOM 871 N N . HIS A 1 109 ? -29.258 18.313 1.543 1.00 47.75 109 HIS A N 1
ATOM 872 C CA . HIS A 1 109 ? -27.877 18.035 1.120 1.00 47.75 109 HIS A CA 1
ATOM 873 C C . HIS A 1 109 ? -27.956 16.953 0.032 1.00 47.75 109 HIS A C 1
ATOM 875 O O . HIS A 1 109 ? -27.495 15.826 0.176 1.00 47.75 109 HIS A O 1
ATOM 881 N N . ILE A 1 110 ? -28.571 17.323 -1.092 1.00 55.28 110 ILE A N 1
ATOM 882 C CA . ILE A 1 110 ? -28.195 16.763 -2.390 1.00 55.28 110 ILE A CA 1
ATOM 883 C C . ILE A 1 110 ? -27.662 17.938 -3.218 1.00 55.28 110 ILE A C 1
ATOM 885 O O . ILE A 1 110 ? -28.430 18.541 -3.966 1.00 55.28 110 ILE A O 1
ATOM 889 N N . PRO A 1 111 ? -26.377 18.313 -3.084 1.00 37.84 111 PRO A N 1
ATOM 890 C CA . PRO A 1 111 ? -25.686 19.064 -4.114 1.00 37.84 111 PRO A CA 1
ATOM 891 C C . PRO A 1 111 ? -24.913 18.090 -5.026 1.00 37.84 111 PRO A C 1
ATOM 893 O O . PRO A 1 111 ? -24.108 17.285 -4.574 1.00 37.84 111 PRO A O 1
ATOM 896 N N . HIS A 1 112 ? -25.218 18.166 -6.323 1.00 48.69 112 HIS A N 1
ATOM 897 C CA . HIS A 1 112 ? -24.352 17.884 -7.479 1.00 48.69 112 HIS A CA 1
ATOM 898 C C . HIS A 1 112 ? -23.441 16.637 -7.487 1.00 48.69 112 HIS A C 1
ATOM 900 O O . HIS A 1 112 ? -22.223 16.761 -7.517 1.00 48.69 112 HIS A O 1
ATOM 906 N N . HIS A 1 113 ? -24.004 15.432 -7.650 1.00 51.12 113 HIS A N 1
ATOM 907 C CA . HIS A 1 113 ? -23.233 14.277 -8.167 1.00 51.12 113 HIS A CA 1
ATOM 908 C C . HIS A 1 113 ? -23.921 13.503 -9.307 1.00 51.12 113 HIS A C 1
ATOM 910 O O . HIS A 1 113 ? -23.504 12.400 -9.649 1.00 51.12 113 HIS A O 1
ATOM 916 N N . ILE A 1 114 ? -24.952 14.074 -9.942 1.00 49.94 114 ILE A N 1
ATOM 917 C CA . ILE A 1 114 ? -25.600 13.449 -11.114 1.00 49.94 114 ILE A CA 1
ATOM 918 C C . ILE A 1 114 ? -24.913 13.859 -12.436 1.00 49.94 114 ILE A C 1
ATOM 920 O O . ILE A 1 114 ? -25.133 13.227 -13.463 1.00 49.94 114 ILE A O 1
ATOM 924 N N . GLU A 1 115 ? -23.989 14.826 -12.419 1.00 43.44 115 GLU A N 1
ATOM 925 C CA . GLU A 1 115 ? -23.300 15.293 -13.636 1.00 43.44 115 GLU A CA 1
ATOM 926 C C . GLU A 1 115 ? -22.124 14.395 -14.081 1.00 43.44 115 GLU A C 1
ATOM 928 O O . GLU A 1 115 ? -21.739 14.411 -15.245 1.00 43.44 115 GLU A O 1
ATOM 933 N N . ASN A 1 116 ? -21.623 13.503 -13.215 1.00 46.97 116 ASN A N 1
ATOM 934 C CA . ASN A 1 116 ? -20.480 12.629 -13.536 1.00 46.97 116 ASN A CA 1
ATOM 935 C C . ASN A 1 116 ? -20.854 11.224 -14.037 1.00 46.97 116 ASN A C 1
ATOM 937 O O . ASN A 1 116 ? -19.971 10.434 -14.361 1.00 46.97 116 ASN A O 1
ATOM 941 N N . ILE A 1 117 ? -22.144 10.887 -14.130 1.00 46.97 117 ILE A N 1
ATOM 942 C CA . ILE A 1 117 ? -22.580 9.546 -14.569 1.00 46.97 117 ILE A CA 1
ATOM 943 C C . ILE A 1 117 ? -22.841 9.492 -16.089 1.00 46.97 117 ILE A C 1
ATOM 945 O O . ILE A 1 117 ? -22.898 8.406 -16.663 1.00 46.97 117 ILE A O 1
ATOM 949 N N . MET A 1 118 ? -22.903 10.639 -16.779 1.00 44.41 118 MET A N 1
ATOM 950 C CA . MET A 1 118 ? -23.136 10.701 -18.233 1.00 44.41 118 MET A CA 1
ATOM 951 C C . MET A 1 118 ? -21.873 10.880 -19.101 1.00 44.41 118 MET A C 1
ATOM 953 O O . MET A 1 118 ? -21.977 10.720 -20.313 1.00 44.41 118 MET A O 1
ATOM 957 N N . ASN A 1 119 ? -20.685 11.112 -18.521 1.00 41.34 119 ASN A N 1
ATOM 958 C CA . ASN A 1 119 ? -19.472 11.466 -19.285 1.00 41.34 119 ASN A CA 1
ATOM 959 C C . ASN A 1 119 ? -18.435 10.343 -19.497 1.00 41.34 119 ASN A C 1
ATOM 961 O O . ASN A 1 119 ? -17.434 10.570 -20.168 1.00 41.34 119 ASN A O 1
ATOM 965 N N . ASN A 1 120 ? -18.664 9.112 -19.025 1.00 43.06 120 ASN A N 1
ATOM 966 C CA . ASN A 1 120 ? -17.710 8.001 -19.227 1.00 43.06 120 ASN A CA 1
ATOM 967 C C . ASN A 1 120 ? -18.053 7.078 -20.414 1.00 43.06 120 ASN A C 1
ATOM 969 O O . ASN A 1 120 ? -17.625 5.924 -20.466 1.00 43.06 120 ASN A O 1
ATOM 973 N N . GLY A 1 121 ? -18.809 7.581 -21.392 1.00 35.66 121 GLY A N 1
ATOM 974 C CA . GLY A 1 121 ? -19.049 6.911 -22.667 1.00 35.66 121 GLY A CA 1
ATOM 975 C C . GLY A 1 121 ? -18.375 7.651 -23.821 1.00 35.66 121 GLY A C 1
ATOM 976 O O . GLY A 1 121 ? -18.946 8.608 -24.322 1.00 35.66 121 GLY A O 1
ATOM 977 N N . PHE A 1 122 ? -17.240 7.117 -24.283 1.00 32.22 122 PHE A N 1
ATOM 978 C CA . PHE A 1 122 ? -16.474 7.450 -25.502 1.00 32.22 122 PHE A CA 1
ATOM 979 C C . PHE A 1 122 ? -15.344 8.503 -25.398 1.00 32.22 122 PHE A C 1
ATOM 981 O O . PHE A 1 122 ? -15.463 9.479 -24.667 1.00 32.22 122 PHE A O 1
ATOM 988 N N . PRO A 1 123 ? -14.217 8.287 -26.117 1.00 44.34 123 PRO A N 1
ATOM 989 C CA . PRO A 1 123 ? -12.987 9.058 -25.969 1.00 44.34 123 PRO A CA 1
ATOM 990 C C . PRO A 1 123 ? -12.931 10.222 -26.969 1.00 44.34 123 PRO A C 1
ATOM 992 O O . PRO A 1 123 ? -13.310 10.046 -28.125 1.00 44.34 123 PRO A O 1
ATOM 995 N N . ASN A 1 124 ? -12.406 11.378 -26.548 1.00 31.12 124 ASN A N 1
ATOM 996 C CA . ASN A 1 124 ? -11.474 12.194 -27.338 1.00 31.12 124 ASN A CA 1
ATOM 997 C C . ASN A 1 124 ? -10.934 13.400 -26.544 1.00 31.12 124 ASN A C 1
ATOM 999 O O . ASN A 1 124 ? -11.680 14.209 -26.009 1.00 31.12 124 ASN A O 1
ATOM 1003 N N . VAL A 1 125 ? -9.602 13.458 -26.500 1.00 29.97 125 VAL A N 1
ATOM 1004 C CA . VAL A 1 125 ? -8.686 14.612 -26.478 1.00 29.97 125 VAL A CA 1
ATOM 1005 C C . VAL A 1 125 ? -9.335 16.011 -26.513 1.00 29.97 125 VAL A C 1
ATOM 1007 O O . VAL A 1 125 ? -9.888 16.386 -27.538 1.00 29.97 125 VAL A O 1
ATOM 1010 N N . SER A 1 126 ? -9.157 16.809 -25.449 1.00 27.67 126 SER A N 1
ATOM 1011 C CA . SER A 1 126 ? -8.339 18.046 -25.429 1.00 27.67 126 SER A CA 1
ATOM 1012 C C . SER A 1 126 ? -8.702 18.980 -24.261 1.00 27.67 126 SER A C 1
ATOM 1014 O O . SER A 1 126 ? -9.850 19.377 -24.105 1.00 27.67 126 SER A O 1
ATOM 1016 N N . MET A 1 127 ? -7.667 19.347 -23.504 1.00 30.31 127 MET A N 1
ATOM 1017 C CA . MET A 1 127 ? -7.437 20.570 -22.720 1.00 30.31 127 MET A CA 1
ATOM 1018 C C . MET A 1 127 ? -8.414 21.751 -22.922 1.00 30.31 127 MET A C 1
ATOM 1020 O O . MET A 1 127 ? -8.470 22.315 -24.010 1.00 30.31 127 MET A O 1
ATOM 1024 N N . SER A 1 128 ? -9.025 22.228 -21.833 1.00 26.06 128 SER A N 1
ATOM 1025 C CA . SER A 1 128 ? -9.099 23.664 -21.508 1.00 26.06 128 SER A CA 1
ATOM 1026 C C . SER A 1 128 ? -9.591 23.855 -20.072 1.00 26.06 128 SER A C 1
ATOM 1028 O O . SER A 1 128 ? -10.708 23.473 -19.727 1.00 26.06 128 SER A O 1
ATOM 1030 N N . SER A 1 129 ? -8.728 24.443 -19.254 1.00 33.72 129 SER A N 1
ATOM 1031 C CA . SER A 1 129 ? -8.984 24.959 -17.914 1.00 33.72 129 SER A CA 1
ATOM 1032 C C . SER A 1 129 ? -10.122 25.983 -17.946 1.00 33.72 129 SER A C 1
ATOM 1034 O O . SER A 1 129 ? -10.109 26.871 -18.796 1.00 33.72 129 SER A O 1
ATOM 1036 N N . SER A 1 130 ? -11.071 25.894 -17.015 1.00 29.94 130 SER A N 1
ATOM 1037 C CA . SER A 1 130 ? -12.023 26.973 -16.749 1.00 29.94 130 SER A CA 1
ATOM 1038 C C . SER A 1 130 ? -11.681 27.635 -15.422 1.00 29.94 130 SER A C 1
ATOM 1040 O O . SER A 1 130 ? -11.749 27.009 -14.362 1.00 29.94 130 SER A O 1
ATOM 1042 N N . GLU A 1 131 ? -11.295 28.897 -15.552 1.00 32.09 131 GLU A N 1
ATOM 1043 C CA . GLU A 1 131 ? -11.173 29.925 -14.529 1.00 32.09 131 GLU A CA 1
ATOM 1044 C C . GLU A 1 131 ? -12.396 29.954 -13.605 1.00 32.09 131 GLU A C 1
ATOM 1046 O O . GLU A 1 131 ? -13.534 29.782 -14.043 1.00 32.09 131 GLU A O 1
ATOM 1051 N N . ASN A 1 132 ? -12.157 30.232 -12.327 1.00 30.50 132 ASN A N 1
ATOM 1052 C CA . ASN A 1 132 ? -13.152 30.899 -11.507 1.00 30.50 132 ASN A CA 1
ATOM 1053 C C . ASN A 1 132 ? -12.424 31.917 -10.635 1.00 30.50 132 ASN A C 1
ATOM 1055 O O . ASN A 1 132 ? -11.788 31.576 -9.636 1.00 30.50 132 ASN A O 1
ATOM 1059 N N . ASP A 1 133 ? -12.502 33.166 -11.080 1.00 32.78 133 ASP A N 1
ATOM 1060 C CA . ASP A 1 133 ? -12.092 34.340 -10.334 1.00 32.78 133 ASP A CA 1
ATOM 1061 C C . ASP A 1 133 ? -12.887 34.418 -9.034 1.00 32.78 133 ASP A C 1
ATOM 1063 O O . ASP A 1 133 ? -14.117 34.487 -9.020 1.00 32.78 133 ASP A O 1
ATOM 1067 N N . THR A 1 134 ? -12.176 34.433 -7.914 1.00 34.03 134 THR A N 1
ATOM 1068 C CA . THR A 1 134 ? -12.696 35.023 -6.685 1.00 34.03 134 THR A CA 1
ATOM 1069 C C . THR A 1 134 ? -11.640 35.998 -6.194 1.00 34.03 134 THR A C 1
ATOM 1071 O O . THR A 1 134 ? -10.593 35.594 -5.692 1.00 34.03 134 THR A O 1
ATOM 1074 N N . GLU A 1 135 ? -11.900 37.288 -6.409 1.00 35.56 135 GLU A N 1
ATOM 1075 C CA . GLU A 1 135 ? -11.147 38.389 -5.816 1.00 35.56 135 GLU A CA 1
ATOM 1076 C C . GLU A 1 135 ? -11.064 38.187 -4.299 1.00 35.56 135 GLU A C 1
ATOM 1078 O O . GLU A 1 135 ? -12.067 38.268 -3.588 1.00 35.56 135 GLU A O 1
ATOM 1083 N N . ILE A 1 136 ? -9.852 37.945 -3.800 1.00 33.84 136 ILE A N 1
ATOM 1084 C CA . ILE A 1 136 ? -9.517 38.106 -2.390 1.00 33.84 136 ILE A CA 1
ATOM 1085 C C . ILE A 1 136 ? -8.413 39.154 -2.312 1.00 33.84 136 ILE A C 1
ATOM 1087 O O . ILE A 1 136 ? -7.374 39.071 -2.964 1.00 33.84 136 ILE A O 1
ATOM 1091 N N . SER A 1 137 ? -8.727 40.181 -1.534 1.00 28.91 137 SER A N 1
ATOM 1092 C CA . SER A 1 137 ? -7.949 41.372 -1.235 1.00 28.91 137 SER A CA 1
ATOM 1093 C C . SER A 1 137 ? -6.491 41.083 -0.884 1.00 28.91 137 SER A C 1
ATOM 1095 O O . SER A 1 137 ? -6.186 40.216 -0.069 1.00 28.91 137 SER A O 1
ATOM 1097 N N . VAL A 1 138 ? -5.616 41.904 -1.463 1.00 39.47 138 VAL A N 1
ATOM 1098 C CA . VAL A 1 138 ? -4.184 41.993 -1.183 1.00 39.47 138 VAL A CA 1
ATOM 1099 C C . VAL A 1 138 ? -3.958 42.417 0.271 1.00 39.47 138 VAL A C 1
ATOM 1101 O O . VAL A 1 138 ? -4.097 43.592 0.600 1.00 39.47 138 VAL A O 1
ATOM 1104 N N . GLU A 1 139 ? -3.533 41.480 1.113 1.00 32.50 139 GLU A N 1
ATOM 1105 C CA . GLU A 1 139 ? -2.723 41.769 2.297 1.00 32.50 139 GLU A CA 1
ATOM 1106 C C . GLU A 1 139 ? -1.493 40.857 2.286 1.00 32.50 139 GLU A C 1
ATOM 1108 O O . GLU A 1 139 ? -1.581 39.637 2.166 1.00 32.50 139 GLU A O 1
ATOM 1113 N N . ALA A 1 140 ? -0.325 41.493 2.317 1.00 42.97 140 ALA A N 1
ATOM 1114 C CA . ALA A 1 140 ? 0.976 40.862 2.204 1.00 42.97 140 ALA A CA 1
ATOM 1115 C C . ALA A 1 140 ? 1.328 40.095 3.483 1.00 42.97 140 ALA A C 1
ATOM 1117 O O . ALA A 1 140 ? 1.494 40.710 4.535 1.00 42.97 140 ALA A O 1
ATOM 1118 N N . VAL A 1 141 ? 1.529 38.781 3.371 1.00 36.16 141 VAL A N 1
ATOM 1119 C CA . VAL A 1 141 ? 2.218 37.973 4.383 1.00 36.16 141 VAL A CA 1
ATOM 1120 C C . VAL A 1 141 ? 3.059 36.913 3.672 1.00 36.16 141 VAL A C 1
ATOM 1122 O O . VAL A 1 141 ? 2.526 36.152 2.878 1.00 36.16 141 VAL A O 1
ATOM 1125 N N . GLU A 1 142 ? 4.360 36.968 3.968 1.00 36.91 142 GLU A N 1
ATOM 1126 C CA . GLU A 1 142 ? 5.434 35.965 3.873 1.00 36.91 142 GLU A CA 1
ATOM 1127 C C . GLU A 1 142 ? 5.515 34.990 2.686 1.00 36.91 142 GLU A C 1
ATOM 1129 O O . GLU A 1 142 ? 4.549 34.469 2.149 1.00 36.91 142 GLU A O 1
ATOM 1134 N N . SER A 1 143 ? 6.765 34.729 2.300 1.00 40.94 143 SER A N 1
ATOM 1135 C CA . SER A 1 143 ? 7.192 33.750 1.303 1.00 40.94 143 SER A CA 1
ATOM 1136 C C . SER A 1 143 ? 6.337 32.482 1.313 1.00 40.94 143 SER A C 1
ATOM 1138 O O . SER A 1 143 ? 6.431 31.671 2.233 1.00 40.94 143 SER A O 1
ATOM 1140 N N . VAL A 1 144 ? 5.550 32.299 0.254 1.00 37.03 144 VAL A N 1
ATOM 1141 C CA . VAL A 1 144 ? 4.883 31.035 -0.048 1.00 37.03 144 VAL A CA 1
ATOM 1142 C C . VAL A 1 144 ? 5.985 30.029 -0.376 1.00 37.03 144 VAL A C 1
ATOM 1144 O O . VAL A 1 144 ? 6.516 30.017 -1.487 1.00 37.03 144 VAL A O 1
ATOM 1147 N N . GLU A 1 145 ? 6.389 29.227 0.609 1.00 42.44 145 GLU A N 1
ATOM 1148 C CA . GLU A 1 145 ? 7.111 27.988 0.337 1.00 42.44 145 GLU A CA 1
ATOM 1149 C C . GLU A 1 145 ? 6.253 27.190 -0.650 1.00 42.44 145 GLU A C 1
ATOM 1151 O O . GLU A 1 145 ? 5.067 26.955 -0.409 1.00 42.44 145 GLU A O 1
ATOM 1156 N N . ALA A 1 146 ? 6.816 26.859 -1.814 1.00 44.91 146 ALA A N 1
ATOM 1157 C CA . ALA A 1 146 ? 6.116 26.070 -2.812 1.00 44.91 146 ALA A CA 1
ATOM 1158 C C . ALA A 1 146 ? 5.638 24.774 -2.145 1.00 44.91 146 ALA A C 1
ATOM 1160 O O . ALA A 1 146 ? 6.457 24.008 -1.642 1.00 44.91 146 ALA A O 1
ATOM 1161 N N . VAL A 1 147 ? 4.322 24.546 -2.111 1.00 50.94 147 VAL A N 1
ATOM 1162 C CA . VAL A 1 147 ? 3.756 23.296 -1.600 1.00 50.94 147 VAL A CA 1
ATOM 1163 C C . VAL A 1 147 ? 4.284 22.176 -2.491 1.00 50.94 147 VAL A C 1
ATOM 1165 O O . VAL A 1 147 ? 3.859 22.034 -3.640 1.00 50.94 147 VAL A O 1
ATOM 1168 N N . GLU A 1 148 ? 5.262 21.418 -1.994 1.00 63.38 148 GLU A N 1
ATOM 1169 C CA . GLU A 1 148 ? 5.812 20.277 -2.717 1.00 63.38 148 GLU A CA 1
ATOM 1170 C C . GLU A 1 148 ? 4.674 19.296 -3.012 1.00 63.38 148 GLU A C 1
ATOM 1172 O O . GLU A 1 148 ? 3.979 18.815 -2.116 1.00 63.38 148 GLU A O 1
ATOM 1177 N N . THR A 1 149 ? 4.438 19.029 -4.297 1.00 81.44 149 THR A N 1
ATOM 1178 C CA . THR A 1 149 ? 3.389 18.098 -4.715 1.00 81.44 149 THR A CA 1
ATOM 1179 C C . THR A 1 149 ? 3.776 16.690 -4.275 1.00 81.44 149 THR A C 1
ATOM 1181 O O . THR A 1 149 ? 4.831 16.193 -4.668 1.00 81.44 149 THR A O 1
ATOM 1184 N N . ILE A 1 150 ? 2.919 16.040 -3.485 1.00 88.81 150 ILE A N 1
ATOM 1185 C CA . ILE A 1 150 ? 3.126 14.673 -2.992 1.00 88.81 150 ILE A CA 1
ATOM 1186 C C . ILE A 1 150 ? 3.269 13.708 -4.181 1.00 88.81 150 ILE A C 1
ATOM 1188 O O . ILE A 1 150 ? 2.411 13.669 -5.061 1.00 88.81 150 ILE A O 1
ATOM 1192 N N . GLN A 1 151 ? 4.347 12.922 -4.196 1.00 91.19 151 GLN A N 1
ATOM 1193 C CA . GLN A 1 151 ? 4.671 11.960 -5.250 1.00 91.19 151 GLN A CA 1
ATOM 1194 C C . GLN A 1 151 ? 4.581 10.527 -4.726 1.00 91.19 151 GLN A C 1
ATOM 1196 O O . GLN A 1 151 ? 5.076 10.208 -3.641 1.00 91.19 151 GLN A O 1
ATOM 1201 N N . SER A 1 152 ? 3.989 9.638 -5.526 1.00 91.25 152 SER A N 1
ATOM 1202 C CA . SER A 1 152 ? 4.007 8.199 -5.248 1.00 91.25 152 SER A CA 1
ATOM 1203 C C . SER A 1 152 ? 5.446 7.660 -5.306 1.00 91.25 152 SER A C 1
ATOM 1205 O O . SER A 1 152 ? 6.231 8.127 -6.134 1.00 91.25 152 SER A O 1
ATOM 1207 N N . P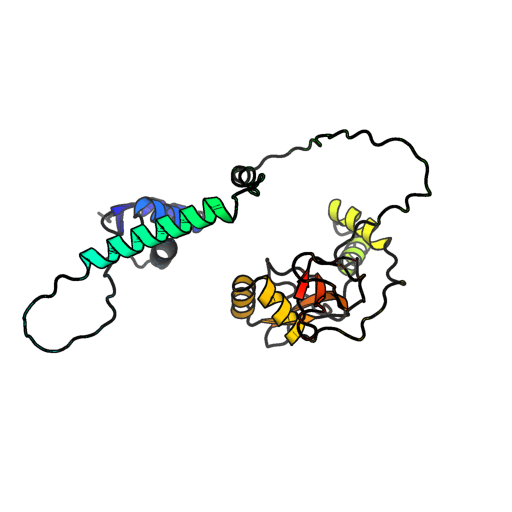RO A 1 153 ? 5.811 6.650 -4.493 1.00 92.19 153 PRO A N 1
ATOM 1208 C CA . PRO A 1 153 ? 7.126 6.024 -4.568 1.00 92.19 153 PRO A CA 1
ATOM 1209 C C . PRO A 1 153 ? 7.417 5.479 -5.968 1.00 92.19 153 PRO A C 1
ATOM 1211 O O . PRO A 1 153 ? 6.620 4.718 -6.521 1.00 92.19 153 PRO A O 1
ATOM 1214 N N . MET A 1 1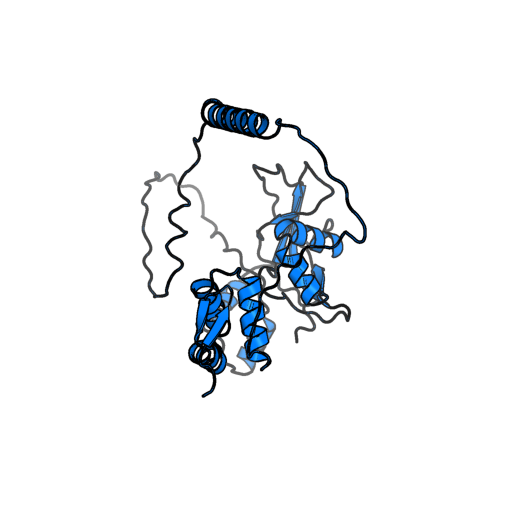54 ? 8.572 5.846 -6.521 1.00 90.19 154 MET A N 1
ATOM 1215 C CA . MET A 1 154 ? 9.006 5.441 -7.856 1.00 90.19 154 MET A CA 1
ATOM 1216 C C . MET A 1 154 ? 10.227 4.525 -7.765 1.00 90.19 154 MET A C 1
ATOM 1218 O O . MET A 1 154 ? 11.225 4.872 -7.135 1.00 90.19 154 MET A O 1
ATOM 1222 N N . ASP A 1 155 ? 10.166 3.374 -8.437 1.00 88.25 155 ASP A N 1
ATOM 1223 C CA . ASP A 1 155 ? 11.342 2.532 -8.664 1.00 88.25 155 ASP A CA 1
ATOM 1224 C C . ASP A 1 155 ? 12.283 3.249 -9.637 1.00 88.25 155 ASP A C 1
ATOM 1226 O O . ASP A 1 155 ? 12.034 3.314 -10.841 1.00 88.25 155 ASP A O 1
ATOM 1230 N N . THR A 1 156 ? 13.350 3.835 -9.105 1.00 86.25 156 THR A N 1
ATOM 1231 C CA . THR A 1 156 ? 14.318 4.587 -9.902 1.00 86.25 156 THR A CA 1
ATOM 1232 C C . THR A 1 156 ? 15.410 3.702 -10.488 1.00 86.25 156 THR A C 1
ATOM 1234 O O . THR A 1 156 ? 16.052 4.120 -11.450 1.00 86.25 156 THR A O 1
ATOM 1237 N N . LEU A 1 157 ? 15.625 2.479 -9.984 1.00 85.69 157 LEU A N 1
ATOM 1238 C CA . LEU A 1 157 ? 16.686 1.597 -10.487 1.00 85.69 157 LEU A CA 1
ATOM 1239 C C . LEU A 1 157 ? 16.426 1.162 -11.929 1.00 85.69 157 LEU A C 1
ATOM 1241 O O . LEU A 1 157 ? 17.363 1.120 -12.731 1.00 85.69 157 LEU A O 1
ATOM 1245 N N . ILE A 1 158 ? 15.164 0.895 -12.281 1.00 82.25 158 ILE A N 1
ATOM 1246 C CA . ILE A 1 158 ? 14.769 0.576 -13.662 1.00 82.25 158 ILE A CA 1
ATOM 1247 C C . ILE A 1 158 ? 15.164 1.721 -14.605 1.00 82.25 158 ILE A C 1
ATOM 1249 O O . ILE A 1 158 ? 15.775 1.483 -15.649 1.00 82.25 158 ILE A O 1
ATOM 1253 N N . TRP A 1 159 ? 14.893 2.966 -14.213 1.00 84.31 159 TRP A N 1
ATOM 1254 C CA . TRP A 1 159 ? 15.156 4.148 -15.039 1.00 84.31 159 TRP A CA 1
ATOM 1255 C C . TRP A 1 159 ? 16.635 4.521 -15.096 1.00 84.31 159 TRP A C 1
ATOM 1257 O O . TRP A 1 159 ? 17.144 4.832 -16.172 1.00 84.31 159 TRP A O 1
ATOM 1267 N N . VAL A 1 160 ? 17.363 4.381 -13.983 1.00 85.94 160 VAL A N 1
ATOM 1268 C CA . VAL A 1 160 ? 18.829 4.520 -13.951 1.00 85.94 160 VAL A CA 1
ATOM 1269 C C . VAL A 1 160 ? 19.479 3.527 -14.917 1.00 85.94 160 VAL A C 1
ATOM 1271 O O . VAL A 1 160 ? 20.356 3.899 -15.701 1.00 85.94 160 VAL A O 1
ATOM 1274 N N . ASN A 1 161 ? 19.033 2.269 -14.905 1.00 84.50 161 ASN A N 1
ATOM 1275 C CA . ASN A 1 161 ? 19.551 1.244 -15.807 1.00 84.50 161 ASN A CA 1
ATOM 1276 C C . ASN A 1 161 ? 19.157 1.506 -17.264 1.00 84.50 161 ASN A C 1
ATOM 1278 O O . ASN A 1 161 ? 19.991 1.329 -18.153 1.00 84.50 161 ASN A O 1
ATOM 1282 N N . ALA A 1 162 ? 17.925 1.946 -17.525 1.00 85.81 162 ALA A N 1
ATOM 1283 C CA . ALA A 1 162 ? 17.485 2.313 -18.867 1.00 85.81 162 ALA A CA 1
ATOM 1284 C C . ALA A 1 162 ? 18.332 3.462 -19.437 1.00 85.81 162 ALA A C 1
ATOM 1286 O O . ALA A 1 162 ? 18.849 3.341 -20.547 1.00 85.81 162 ALA A O 1
ATOM 1287 N N . GLN A 1 163 ? 18.572 4.515 -18.648 1.00 86.94 163 GLN A N 1
ATOM 1288 C CA . GLN A 1 163 ? 19.411 5.645 -19.048 1.00 86.94 163 GLN A CA 1
ATOM 1289 C C . GLN A 1 163 ? 20.855 5.202 -19.320 1.00 86.94 163 GLN A C 1
ATOM 1291 O O . GLN A 1 163 ? 21.424 5.561 -20.347 1.00 86.94 163 GLN A O 1
ATOM 1296 N N . LYS A 1 164 ? 21.444 4.383 -18.436 1.00 90.44 164 LYS A N 1
ATOM 1297 C CA . LYS A 1 164 ? 22.823 3.883 -18.585 1.00 90.44 164 LYS A CA 1
ATOM 1298 C C . LYS A 1 164 ? 23.023 3.042 -19.850 1.00 90.44 164 LYS A C 1
ATOM 1300 O O . LYS A 1 164 ? 24.104 3.073 -20.432 1.00 90.44 164 LYS A O 1
ATOM 1305 N N . ASN A 1 165 ? 22.006 2.282 -20.252 1.00 90.69 165 ASN A N 1
ATOM 1306 C CA . ASN A 1 165 ? 22.059 1.393 -21.414 1.00 90.69 165 ASN A CA 1
ATOM 1307 C C . ASN A 1 165 ? 21.477 2.025 -22.692 1.00 90.69 165 ASN A C 1
ATOM 1309 O O . ASN A 1 165 ? 21.306 1.326 -23.688 1.00 90.69 165 ASN A O 1
ATOM 1313 N N . ASN A 1 166 ? 21.176 3.330 -22.687 1.00 88.69 166 ASN A N 1
ATOM 1314 C CA . ASN A 1 166 ? 20.540 4.046 -23.800 1.00 88.69 166 ASN A CA 1
ATOM 1315 C C . ASN A 1 166 ? 19.211 3.413 -24.261 1.00 88.69 166 ASN A C 1
ATOM 1317 O O . ASN A 1 166 ? 18.885 3.417 -25.450 1.00 88.69 166 ASN A O 1
ATOM 1321 N N . HIS A 1 167 ? 18.442 2.848 -23.331 1.00 90.88 167 HIS A N 1
ATOM 1322 C CA . HIS A 1 167 ? 17.085 2.386 -23.604 1.00 90.88 167 HIS A CA 1
ATOM 1323 C C . HIS A 1 167 ? 16.112 3.569 -23.630 1.00 90.88 167 HIS A C 1
ATOM 1325 O O . HIS A 1 167 ? 16.321 4.586 -22.970 1.00 90.88 167 HIS A O 1
ATOM 1331 N N . TYR A 1 168 ? 15.027 3.422 -24.391 1.00 88.19 168 TYR A N 1
ATOM 1332 C CA . TYR A 1 168 ? 13.965 4.421 -24.443 1.00 88.19 168 TYR A CA 1
ATOM 1333 C C . TYR A 1 168 ? 13.289 4.573 -23.073 1.00 88.19 168 TYR A C 1
ATOM 1335 O O . TYR A 1 168 ? 12.863 3.582 -22.478 1.00 88.19 168 TYR A O 1
ATOM 1343 N N . ILE A 1 169 ? 13.160 5.817 -22.611 1.00 85.75 169 ILE A N 1
ATOM 1344 C CA . ILE A 1 169 ? 12.366 6.195 -21.440 1.00 85.75 169 ILE A CA 1
ATOM 1345 C C . ILE A 1 169 ? 11.267 7.145 -21.938 1.00 85.75 169 ILE A C 1
ATOM 1347 O O . ILE A 1 169 ? 11.597 8.132 -22.600 1.00 85.75 169 ILE A O 1
ATOM 1351 N N . PRO A 1 170 ? 9.980 6.863 -21.668 1.00 88.88 170 PRO A N 1
ATOM 1352 C CA . PRO A 1 170 ? 8.892 7.770 -22.020 1.00 88.88 170 PRO A CA 1
ATOM 1353 C C . PRO A 1 170 ? 9.077 9.166 -21.406 1.00 88.88 170 PRO A C 1
ATOM 1355 O O . PRO A 1 170 ? 9.536 9.291 -20.273 1.00 88.88 170 PRO A O 1
ATOM 1358 N N . GLU A 1 171 ? 8.687 10.216 -22.129 1.00 89.06 171 GLU A N 1
ATOM 1359 C CA . GLU A 1 171 ? 8.894 11.612 -21.706 1.00 89.06 171 GLU A CA 1
ATOM 1360 C C . GLU A 1 171 ? 8.182 11.945 -20.389 1.00 89.06 171 GLU A C 1
ATOM 1362 O O . GLU A 1 171 ? 8.774 12.553 -19.502 1.00 89.06 171 GLU A O 1
ATOM 1367 N N . ASN A 1 172 ? 6.958 11.446 -20.207 1.00 86.50 172 ASN A N 1
ATOM 1368 C CA . ASN A 1 172 ? 6.214 11.609 -18.959 1.00 86.50 172 ASN A CA 1
ATOM 1369 C C . ASN A 1 172 ? 6.926 10.947 -17.764 1.00 86.50 172 ASN A C 1
ATOM 1371 O O . ASN A 1 172 ? 6.939 11.492 -16.668 1.00 86.50 172 ASN A O 1
ATOM 1375 N N . VAL A 1 173 ? 7.569 9.794 -17.980 1.00 86.69 173 VAL A N 1
ATOM 1376 C CA . VAL A 1 173 ? 8.337 9.099 -16.936 1.00 86.69 173 VAL A CA 1
ATOM 1377 C C . VAL A 1 173 ? 9.613 9.869 -16.602 1.00 86.69 173 VAL A C 1
ATOM 1379 O O . VAL A 1 173 ? 10.002 9.927 -15.439 1.00 86.69 173 VAL A O 1
ATOM 1382 N N . LEU A 1 174 ? 10.264 10.479 -17.599 1.00 86.88 174 LEU A N 1
ATOM 1383 C CA . LEU A 1 174 ? 11.427 11.340 -17.371 1.00 86.88 174 LEU A CA 1
ATOM 1384 C C . LEU A 1 174 ? 11.060 12.550 -16.508 1.00 86.88 174 LEU A C 1
ATOM 1386 O O . LEU A 1 174 ? 11.781 12.845 -15.559 1.00 86.88 174 LEU A O 1
ATOM 1390 N N . GLU A 1 175 ? 9.944 13.218 -16.802 1.00 88.06 175 GLU A N 1
ATOM 1391 C CA . GLU A 1 175 ? 9.468 14.360 -16.014 1.00 88.06 175 GLU A CA 1
ATOM 1392 C C . GLU A 1 175 ? 9.183 13.965 -14.558 1.00 88.06 175 GLU A C 1
ATOM 1394 O O . GLU A 1 175 ? 9.741 14.564 -13.635 1.00 88.06 175 GLU A O 1
ATOM 1399 N N . GLU A 1 176 ? 8.391 12.908 -14.348 1.00 86.94 176 GLU A N 1
ATOM 1400 C CA . GLU A 1 176 ? 8.100 12.372 -13.012 1.00 86.94 176 GLU A CA 1
ATOM 1401 C C . GLU A 1 176 ? 9.387 11.992 -12.265 1.00 86.94 176 GLU A C 1
ATOM 1403 O O . GLU A 1 176 ? 9.542 12.290 -11.078 1.00 86.94 176 GLU A O 1
ATOM 1408 N N . TRP A 1 177 ? 10.351 11.384 -12.960 1.00 87.56 177 TRP A N 1
ATOM 1409 C CA . TRP A 1 177 ? 11.626 10.992 -12.371 1.00 87.56 177 TRP A CA 1
ATOM 1410 C C . TRP A 1 177 ? 12.493 12.195 -11.975 1.00 87.56 177 TRP A C 1
ATOM 1412 O O . TRP A 1 177 ? 13.104 12.184 -10.902 1.00 87.56 177 TRP A O 1
ATOM 1422 N N . GLU A 1 178 ? 12.545 13.250 -12.792 1.00 89.19 178 GLU A N 1
ATOM 1423 C CA . GLU A 1 178 ? 13.252 14.494 -12.454 1.00 89.19 178 GLU A CA 1
ATOM 1424 C C . GLU A 1 178 ? 12.623 15.219 -11.261 1.00 89.19 178 GLU A C 1
ATOM 1426 O O . GLU A 1 178 ? 13.344 15.813 -10.455 1.00 89.19 178 GLU A O 1
ATOM 1431 N N . ILE A 1 179 ? 11.297 15.160 -11.121 1.00 89.62 179 ILE A N 1
ATOM 1432 C CA . ILE A 1 179 ? 10.592 15.678 -9.943 1.00 89.62 179 ILE A CA 1
ATOM 1433 C C . ILE A 1 179 ? 10.942 14.825 -8.719 1.00 89.62 179 ILE A C 1
ATOM 1435 O O . ILE A 1 179 ? 11.387 15.359 -7.703 1.00 89.62 179 ILE A O 1
ATOM 1439 N N . TYR A 1 180 ? 10.822 13.499 -8.827 1.00 89.50 180 TYR A N 1
ATOM 1440 C CA . TYR A 1 180 ? 11.059 12.573 -7.718 1.00 89.50 180 TYR A CA 1
ATOM 1441 C C . TYR A 1 180 ? 12.491 12.653 -7.166 1.00 89.50 180 TYR A C 1
ATOM 1443 O O . TYR A 1 180 ? 12.696 12.601 -5.955 1.00 89.50 180 TYR A O 1
ATOM 1451 N N . LYS A 1 181 ? 13.496 12.850 -8.033 1.00 88.06 181 LYS A N 1
ATOM 1452 C CA . LYS A 1 181 ? 14.910 13.008 -7.631 1.00 88.06 181 LYS A CA 1
ATOM 1453 C C . LYS A 1 181 ? 15.188 14.237 -6.763 1.00 88.06 181 LYS A C 1
ATOM 1455 O O . LYS A 1 181 ? 16.221 14.268 -6.098 1.00 88.06 181 LYS A O 1
ATOM 1460 N N . LYS A 1 182 ? 14.318 15.249 -6.794 1.00 91.12 182 LYS A N 1
ATOM 1461 C CA . LYS A 1 182 ? 14.482 16.485 -6.013 1.00 91.12 182 LYS A CA 1
ATOM 1462 C C . LYS A 1 182 ? 13.930 16.365 -4.593 1.00 91.12 182 LYS A C 1
ATOM 1464 O O . LYS A 1 182 ? 14.193 17.249 -3.787 1.00 91.12 182 LYS A O 1
ATOM 1469 N N . ILE A 1 183 ? 13.187 15.299 -4.292 1.00 90.75 183 ILE A N 1
ATOM 1470 C CA . ILE A 1 183 ? 12.556 15.112 -2.987 1.00 90.75 183 ILE A CA 1
ATOM 1471 C C . ILE A 1 183 ? 13.621 14.779 -1.940 1.00 90.75 183 ILE A C 1
ATOM 1473 O O . ILE A 1 183 ? 14.378 13.815 -2.076 1.00 90.75 183 ILE A O 1
ATOM 1477 N N . ASP A 1 184 ? 13.651 15.561 -0.863 1.00 92.44 184 ASP A N 1
ATOM 1478 C CA . ASP A 1 184 ? 14.525 15.319 0.280 1.00 92.44 184 ASP A CA 1
ATOM 1479 C C . ASP A 1 184 ? 13.869 14.365 1.291 1.00 92.44 184 ASP A C 1
ATOM 1481 O O . ASP A 1 184 ? 13.081 14.761 2.150 1.00 92.44 184 ASP A O 1
ATOM 1485 N N . PHE A 1 185 ? 14.237 13.085 1.224 1.00 94.31 185 PHE A N 1
ATOM 1486 C CA . PHE A 1 185 ? 13.758 12.064 2.161 1.00 94.31 185 PHE A CA 1
ATOM 1487 C C . PHE A 1 185 ? 14.507 12.042 3.504 1.00 94.31 185 PHE A C 1
ATOM 1489 O O . PHE A 1 185 ? 14.161 11.242 4.376 1.00 94.31 185 PHE A O 1
ATOM 1496 N N . SER A 1 186 ? 15.528 12.886 3.707 1.00 93.19 186 SER A N 1
ATOM 1497 C CA . SER A 1 186 ? 16.348 12.861 4.932 1.00 93.19 186 SER A CA 1
ATOM 1498 C C . SER A 1 186 ? 15.577 13.271 6.190 1.00 93.19 186 SER A C 1
ATOM 1500 O O . SER A 1 186 ? 15.944 12.879 7.298 1.00 93.19 186 SER A O 1
ATOM 1502 N N . LYS A 1 187 ? 14.484 14.023 6.019 1.00 91.50 187 LYS A N 1
ATOM 1503 C CA . LYS A 1 187 ? 13.610 14.491 7.103 1.00 91.50 187 LYS A CA 1
ATOM 1504 C C . LYS A 1 187 ? 12.582 13.449 7.549 1.00 91.50 187 LYS A C 1
ATOM 1506 O O . LYS A 1 187 ? 11.890 13.673 8.539 1.00 91.50 187 LYS A O 1
ATOM 1511 N N . LEU A 1 188 ? 12.461 12.325 6.837 1.00 95.75 188 LEU A N 1
ATOM 1512 C CA . LEU A 1 188 ? 11.507 11.281 7.193 1.00 95.75 188 LEU A CA 1
ATOM 1513 C C . LEU A 1 188 ? 11.930 10.563 8.476 1.00 95.75 188 LEU A C 1
ATOM 1515 O O . LEU A 1 188 ? 13.057 10.086 8.612 1.00 95.75 188 LEU A O 1
ATOM 1519 N N . ILE A 1 189 ? 10.983 10.426 9.399 1.00 97.12 189 ILE A N 1
ATOM 1520 C CA . ILE A 1 189 ? 11.193 9.747 10.678 1.00 97.12 189 ILE A CA 1
ATOM 1521 C C . ILE A 1 189 ? 10.582 8.354 10.585 1.00 97.12 189 ILE A C 1
ATOM 1523 O O . ILE A 1 189 ? 9.381 8.213 10.354 1.00 97.12 189 ILE A O 1
ATOM 1527 N N . GLU A 1 190 ? 11.399 7.320 10.773 1.00 97.50 190 GLU A N 1
ATOM 1528 C CA . GLU A 1 190 ? 10.906 5.944 10.821 1.00 97.50 190 GLU A CA 1
ATOM 1529 C C . GLU A 1 190 ? 9.954 5.748 12.010 1.00 97.50 190 GLU A C 1
ATOM 1531 O O . GLU A 1 190 ? 10.252 6.133 13.143 1.00 97.50 190 GLU A O 1
ATOM 1536 N N . ALA A 1 191 ? 8.803 5.138 11.738 1.00 97.38 191 ALA A N 1
ATOM 1537 C CA . ALA A 1 191 ? 7.773 4.902 12.732 1.00 97.38 191 ALA A CA 1
ATOM 1538 C C . ALA A 1 191 ? 8.107 3.705 13.634 1.00 97.38 191 ALA A C 1
ATOM 1540 O O . ALA A 1 191 ? 8.495 2.626 13.164 1.00 97.38 191 ALA A O 1
ATOM 1541 N N . THR A 1 192 ? 7.892 3.889 14.936 1.00 94.81 192 THR A N 1
ATOM 1542 C CA . THR A 1 192 ? 7.997 2.834 15.951 1.00 94.81 192 THR A CA 1
ATOM 1543 C C . THR A 1 192 ? 6.655 2.137 16.188 1.00 94.81 192 THR A C 1
ATOM 1545 O O . THR A 1 192 ? 6.621 0.908 16.175 1.00 94.81 192 THR A O 1
ATOM 1548 N N 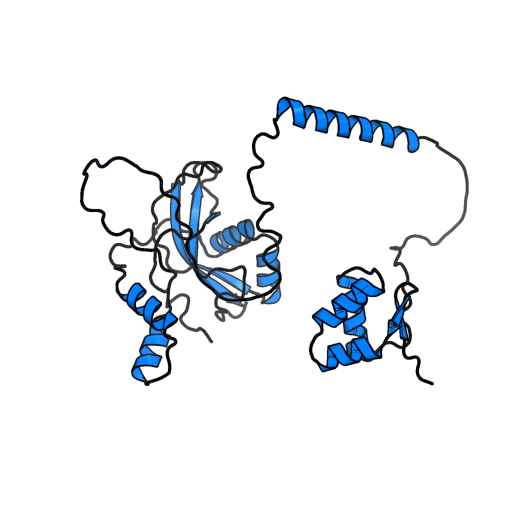. ASP A 1 193 ? 5.557 2.890 16.343 1.00 94.88 193 ASP A N 1
ATOM 1549 C CA . ASP A 1 193 ? 4.186 2.355 16.304 1.00 94.88 193 ASP A CA 1
ATOM 1550 C C . ASP A 1 193 ? 3.726 2.250 14.848 1.00 94.88 193 ASP A C 1
ATOM 1552 O O . ASP A 1 193 ? 3.566 3.256 14.158 1.00 94.88 193 ASP A O 1
ATOM 1556 N N . LYS A 1 194 ? 3.562 1.020 14.364 1.00 96.94 194 LYS A N 1
ATOM 1557 C CA . LYS A 1 194 ? 3.221 0.724 12.971 1.00 96.94 194 LYS A CA 1
ATOM 1558 C C . LYS A 1 194 ? 2.419 -0.572 12.872 1.00 96.94 194 LYS A C 1
ATOM 1560 O O . LYS A 1 194 ? 2.593 -1.448 13.723 1.00 96.94 194 LYS A O 1
ATOM 1565 N N . PRO A 1 195 ? 1.568 -0.729 11.845 1.00 98.25 195 PRO A N 1
ATOM 1566 C CA . PRO A 1 195 ? 0.839 -1.969 11.654 1.00 98.25 195 PRO A CA 1
ATOM 1567 C C . PRO A 1 195 ? 1.781 -3.119 11.299 1.00 98.25 195 PRO A C 1
ATOM 1569 O O . PRO A 1 195 ? 2.750 -2.971 10.556 1.00 98.25 195 PRO A O 1
ATOM 1572 N N . THR A 1 196 ? 1.444 -4.303 11.790 1.00 98.44 196 THR A N 1
ATOM 1573 C CA . THR A 1 196 ? 1.973 -5.577 11.296 1.00 98.44 196 THR A CA 1
ATOM 1574 C C . THR A 1 196 ? 1.401 -5.901 9.910 1.00 98.44 196 THR A C 1
ATOM 1576 O O . THR A 1 196 ? 0.366 -5.368 9.513 1.00 98.44 196 THR A O 1
ATOM 1579 N N . ASN A 1 197 ? 1.994 -6.865 9.193 1.00 97.88 197 ASN A N 1
ATOM 1580 C CA . ASN A 1 197 ? 1.454 -7.362 7.913 1.00 97.88 197 ASN A CA 1
ATOM 1581 C C . ASN A 1 197 ? -0.036 -7.745 8.003 1.00 97.88 197 ASN A C 1
ATOM 1583 O O . ASN A 1 197 ? -0.826 -7.414 7.120 1.00 97.88 197 ASN A O 1
ATOM 1587 N N . LYS A 1 198 ? -0.442 -8.413 9.094 1.00 98.00 198 LYS A N 1
ATOM 1588 C CA . LYS A 1 198 ? -1.844 -8.802 9.319 1.00 98.00 198 LYS A CA 1
ATOM 1589 C C . LYS A 1 198 ? -2.757 -7.594 9.511 1.00 98.00 198 LYS A C 1
ATOM 1591 O O . LYS A 1 198 ? -3.848 -7.576 8.949 1.00 98.00 198 LYS A O 1
ATOM 1596 N N . GLU A 1 199 ? -2.330 -6.610 10.295 1.00 98.50 199 GLU A N 1
ATOM 1597 C CA . GLU A 1 199 ? -3.114 -5.395 10.539 1.00 98.50 199 GLU A CA 1
ATOM 1598 C C . GLU A 1 199 ? -3.211 -4.532 9.282 1.00 98.50 199 GLU A C 1
ATOM 1600 O O . GLU A 1 199 ? -4.298 -4.056 8.961 1.00 98.50 199 GLU A O 1
ATOM 1605 N N . ALA A 1 200 ? -2.120 -4.406 8.523 1.00 98.19 200 ALA A N 1
ATOM 1606 C CA . ALA A 1 200 ? -2.104 -3.706 7.245 1.00 98.19 200 ALA A CA 1
ATOM 1607 C C . ALA A 1 200 ? -3.066 -4.362 6.242 1.00 98.19 200 ALA A C 1
ATOM 1609 O O . ALA A 1 200 ? -3.913 -3.684 5.656 1.00 98.19 200 ALA A O 1
ATOM 1610 N N . GLN A 1 201 ? -3.015 -5.694 6.105 1.00 97.44 201 GLN A N 1
ATOM 1611 C CA . GLN A 1 201 ? -3.962 -6.433 5.269 1.00 97.44 201 GLN A CA 1
ATOM 1612 C C . GLN A 1 201 ? -5.407 -6.224 5.734 1.00 97.44 201 GLN A C 1
ATOM 1614 O O . GLN A 1 201 ? -6.285 -5.968 4.911 1.00 97.44 201 GLN A O 1
ATOM 1619 N N . ALA A 1 202 ? -5.669 -6.314 7.040 1.00 98.00 202 ALA A N 1
ATOM 1620 C CA . ALA A 1 202 ? -7.005 -6.104 7.589 1.00 98.00 202 ALA A CA 1
ATOM 1621 C C . ALA A 1 202 ? -7.522 -4.681 7.319 1.00 98.00 202 ALA A C 1
ATOM 1623 O O . ALA A 1 202 ? -8.694 -4.515 6.983 1.00 98.00 202 ALA A O 1
ATOM 1624 N N . ALA A 1 203 ? -6.657 -3.667 7.413 1.00 97.75 203 ALA A N 1
ATOM 1625 C CA . ALA A 1 203 ? -6.991 -2.278 7.112 1.00 97.75 203 ALA A CA 1
ATOM 1626 C C . ALA A 1 203 ? -7.385 -2.089 5.638 1.00 97.75 203 ALA A C 1
ATOM 1628 O O . ALA A 1 203 ? -8.439 -1.516 5.349 1.00 97.75 203 ALA A O 1
ATOM 1629 N N . ILE A 1 204 ? -6.596 -2.649 4.716 1.00 96.31 204 ILE A N 1
ATOM 1630 C CA . ILE A 1 204 ? -6.862 -2.609 3.270 1.00 96.31 204 ILE A CA 1
ATOM 1631 C C . ILE A 1 204 ? -8.156 -3.363 2.932 1.00 96.31 204 ILE A C 1
ATOM 1633 O O . ILE A 1 204 ? -9.020 -2.838 2.227 1.00 96.31 204 ILE A O 1
ATOM 1637 N N . VAL A 1 205 ? -8.341 -4.568 3.480 1.00 95.81 205 VAL A N 1
ATOM 1638 C CA . VAL A 1 205 ? -9.567 -5.361 3.292 1.00 95.81 205 VAL A CA 1
ATOM 1639 C C . VAL A 1 205 ? -10.787 -4.632 3.850 1.00 95.81 205 VAL A C 1
ATOM 1641 O O . VAL A 1 205 ? -11.846 -4.667 3.237 1.00 95.81 205 VAL A O 1
ATOM 1644 N N . ARG A 1 206 ? -10.679 -3.928 4.980 1.00 95.12 206 ARG A N 1
ATOM 1645 C CA . ARG A 1 206 ? -11.799 -3.145 5.526 1.00 95.12 206 ARG A CA 1
ATOM 1646 C C . ARG A 1 206 ? -12.210 -2.002 4.596 1.00 95.12 206 ARG A C 1
ATOM 1648 O O . ARG A 1 206 ? -13.404 -1.724 4.474 1.00 95.12 206 ARG A O 1
ATOM 1655 N N . HIS A 1 207 ? -11.237 -1.358 3.955 1.00 94.75 207 HIS A N 1
ATOM 1656 C CA . HIS A 1 207 ? -11.468 -0.236 3.049 1.00 94.75 207 HIS A CA 1
ATOM 1657 C C . HIS A 1 207 ? -12.102 -0.692 1.726 1.00 94.75 207 HIS A C 1
ATOM 1659 O O . HIS A 1 207 ? -13.188 -0.230 1.377 1.00 94.75 207 HIS A O 1
ATOM 1665 N N . TYR A 1 208 ? -11.478 -1.650 1.033 1.00 92.69 208 TYR A N 1
ATOM 1666 C CA . TYR A 1 208 ? -11.922 -2.123 -0.289 1.00 92.69 208 TYR A CA 1
ATOM 1667 C C . TYR A 1 208 ? -12.919 -3.289 -0.245 1.00 92.69 208 TYR A C 1
ATOM 1669 O O . TYR A 1 208 ? -13.534 -3.642 -1.251 1.00 92.69 208 TYR A O 1
ATOM 1677 N N . LYS A 1 209 ? -13.115 -3.894 0.928 1.00 92.62 209 LYS A N 1
ATOM 1678 C CA . LYS A 1 209 ? -14.093 -4.958 1.186 1.00 92.62 209 LYS A CA 1
ATOM 1679 C C . LYS A 1 209 ? -13.892 -6.152 0.244 1.00 92.62 209 LYS A C 1
ATOM 1681 O O . LYS A 1 209 ? -12.795 -6.696 0.142 1.00 92.62 209 LYS A O 1
ATOM 1686 N N . GLY A 1 210 ? -14.967 -6.593 -0.410 1.00 88.50 210 GLY A N 1
ATOM 1687 C CA . GLY A 1 210 ? -15.001 -7.826 -1.193 1.00 88.50 210 GLY A CA 1
ATOM 1688 C C . GLY A 1 210 ? -14.062 -7.843 -2.399 1.00 88.50 210 GLY A C 1
ATOM 1689 O O . GLY A 1 210 ? -13.664 -8.929 -2.806 1.00 88.50 210 GLY A O 1
ATOM 1690 N N . GLU A 1 211 ? -13.683 -6.684 -2.945 1.00 88.81 211 GLU A N 1
ATOM 1691 C CA . GLU A 1 211 ? -12.819 -6.605 -4.131 1.00 88.81 211 GLU A CA 1
ATOM 1692 C C . GLU A 1 211 ? -11.408 -7.118 -3.833 1.00 88.81 211 GLU A C 1
ATOM 1694 O O . GLU A 1 211 ? -10.905 -8.000 -4.524 1.00 88.81 211 GLU A O 1
ATOM 1699 N N . VAL A 1 212 ? -10.795 -6.634 -2.748 1.00 90.50 212 VAL A N 1
ATOM 1700 C CA . VAL A 1 212 ? -9.457 -7.088 -2.343 1.00 90.50 212 VAL A CA 1
ATOM 1701 C C . VAL A 1 212 ? -9.486 -8.523 -1.825 1.00 90.50 212 VAL A C 1
ATOM 1703 O O . VAL A 1 212 ? -8.537 -9.259 -2.067 1.00 90.50 212 VAL A O 1
ATOM 1706 N N . ILE A 1 213 ? -10.564 -8.958 -1.164 1.00 92.50 213 ILE A N 1
ATOM 1707 C CA . ILE A 1 213 ? -10.685 -10.355 -0.715 1.00 92.50 213 ILE A CA 1
ATOM 1708 C C . ILE A 1 213 ? -10.620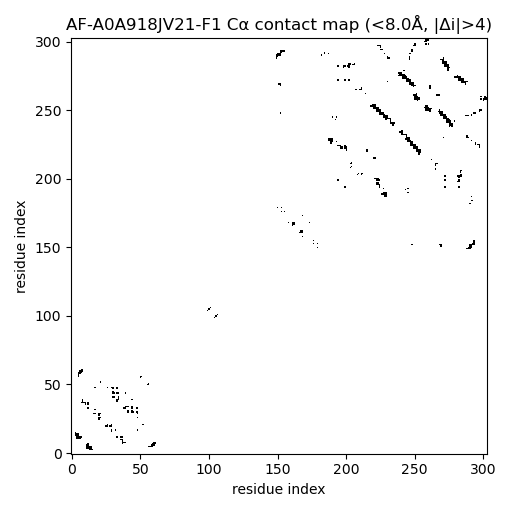 -11.306 -1.914 1.00 92.50 213 ILE A C 1
ATOM 1710 O O . ILE A 1 213 ? -9.782 -12.203 -1.932 1.00 92.50 213 ILE A O 1
ATOM 1714 N N . GLN A 1 214 ? -11.446 -11.072 -2.938 1.00 92.00 214 GLN A N 1
ATOM 1715 C CA . GLN A 1 214 ? -11.470 -11.907 -4.145 1.00 92.00 214 GLN A CA 1
ATOM 1716 C C . GLN A 1 214 ? -10.122 -11.902 -4.866 1.00 92.00 214 GLN A C 1
ATOM 1718 O O . GLN A 1 214 ? -9.664 -12.938 -5.339 1.00 92.00 214 GLN A O 1
ATOM 1723 N N . LEU A 1 215 ? -9.479 -10.739 -4.926 1.00 90.81 215 LEU A N 1
ATOM 1724 C CA . LEU A 1 215 ? -8.174 -10.566 -5.543 1.00 90.81 215 LEU A CA 1
ATOM 1725 C C . LEU A 1 215 ? -7.085 -11.364 -4.808 1.00 90.81 215 LEU A C 1
ATOM 1727 O O . LEU A 1 215 ? -6.354 -12.129 -5.431 1.00 90.81 215 LEU A O 1
ATOM 1731 N N . LEU A 1 216 ? -7.008 -11.248 -3.481 1.00 92.69 216 LEU A N 1
ATOM 1732 C CA . LEU A 1 216 ? -6.059 -12.018 -2.673 1.00 92.69 216 LEU A CA 1
ATOM 1733 C C . LEU A 1 216 ? -6.320 -13.527 -2.781 1.00 92.69 216 LEU A C 1
ATOM 1735 O O . LEU A 1 216 ? -5.376 -14.300 -2.925 1.00 92.69 216 LEU A O 1
ATOM 1739 N N . GLU A 1 217 ? -7.583 -13.958 -2.783 1.00 93.38 217 GLU A N 1
ATOM 1740 C CA . GLU A 1 217 ? -7.951 -15.368 -2.962 1.00 93.38 217 GLU A CA 1
ATOM 1741 C C . GLU A 1 217 ? -7.563 -15.901 -4.347 1.00 93.38 217 GLU A C 1
ATOM 1743 O O . GLU A 1 217 ? -6.959 -16.972 -4.445 1.00 93.38 217 GLU A O 1
ATOM 1748 N N . GLN A 1 218 ? -7.854 -15.144 -5.412 1.00 91.62 218 GLN A N 1
ATOM 1749 C CA . GLN A 1 218 ? -7.544 -15.517 -6.796 1.00 91.62 218 GLN A CA 1
ATOM 1750 C C . GLN A 1 218 ? -6.047 -15.779 -6.997 1.00 91.62 218 GLN A C 1
ATOM 1752 O O . GLN A 1 218 ? -5.677 -16.715 -7.706 1.00 91.62 218 GLN A O 1
ATOM 1757 N N . TYR A 1 219 ? -5.196 -14.961 -6.376 1.00 89.81 219 TYR A N 1
ATOM 1758 C CA . TYR A 1 219 ? -3.741 -15.060 -6.497 1.00 89.81 219 TYR A CA 1
ATOM 1759 C C . TYR A 1 219 ? -3.078 -15.846 -5.358 1.00 89.81 219 TYR A C 1
ATOM 1761 O O . TYR A 1 219 ? -1.852 -15.946 -5.332 1.00 89.81 219 TYR A O 1
ATOM 1769 N N . GLN A 1 220 ? -3.865 -16.417 -4.434 1.00 94.31 220 GLN A N 1
ATOM 1770 C CA . GLN A 1 220 ? -3.367 -17.075 -3.218 1.00 94.31 220 GLN A CA 1
ATOM 1771 C C . GLN A 1 220 ? -2.337 -16.203 -2.485 1.00 94.31 220 GLN A C 1
ATOM 1773 O O . GLN A 1 220 ? -1.239 -16.652 -2.144 1.00 94.31 220 GLN A O 1
ATOM 1778 N N . ALA A 1 221 ? -2.687 -14.931 -2.314 1.00 94.44 221 ALA A N 1
ATOM 1779 C CA . ALA A 1 221 ? -1.782 -13.881 -1.894 1.00 94.44 221 ALA A CA 1
ATOM 1780 C C . ALA A 1 221 ? -2.121 -13.315 -0.511 1.00 94.44 221 ALA A C 1
ATOM 1782 O O . ALA A 1 221 ? -3.267 -13.333 -0.059 1.00 94.44 221 ALA A O 1
ATOM 1783 N N . HIS A 1 222 ? -1.107 -12.752 0.136 1.00 95.19 222 HIS A N 1
ATOM 1784 C CA . HIS A 1 222 ? -1.208 -11.938 1.343 1.00 95.19 222 HIS A CA 1
ATOM 1785 C C . HIS A 1 222 ? -0.461 -10.620 1.151 1.00 95.19 2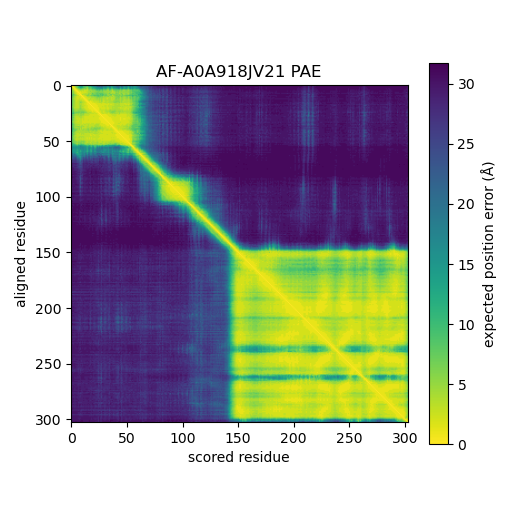22 HIS A C 1
ATOM 1787 O O . HIS A 1 222 ? 0.464 -10.525 0.347 1.00 95.19 222 HIS A O 1
ATOM 1793 N N . ILE A 1 223 ? -0.853 -9.594 1.901 1.00 95.81 223 ILE A N 1
ATOM 1794 C CA . ILE A 1 223 ? -0.192 -8.288 1.875 1.00 95.81 223 ILE A CA 1
ATOM 1795 C C . ILE A 1 223 ? 0.961 -8.265 2.881 1.00 95.81 223 ILE A C 1
ATOM 1797 O O . ILE A 1 223 ? 0.813 -8.692 4.029 1.00 95.81 223 ILE A O 1
ATOM 1801 N N . GLN A 1 224 ? 2.100 -7.726 2.455 1.00 96.38 224 GLN A N 1
ATOM 1802 C CA . GLN A 1 224 ? 3.201 -7.333 3.326 1.00 96.38 224 GLN A CA 1
ATOM 1803 C C . GLN A 1 224 ? 3.376 -5.816 3.287 1.00 96.38 224 GLN A C 1
ATOM 1805 O O . GLN A 1 224 ? 3.232 -5.192 2.234 1.00 96.38 224 GLN A O 1
ATOM 1810 N N . ILE A 1 225 ? 3.671 -5.236 4.448 1.00 97.56 225 ILE A N 1
ATOM 1811 C CA . ILE A 1 225 ? 3.981 -3.817 4.604 1.00 97.56 225 ILE A CA 1
ATOM 1812 C C . ILE A 1 225 ? 5.494 -3.629 4.708 1.00 97.56 225 ILE A C 1
ATOM 1814 O O . ILE A 1 225 ? 6.193 -4.432 5.327 1.00 97.56 225 ILE A O 1
ATOM 1818 N N . GLY A 1 226 ? 5.990 -2.577 4.067 1.00 96.94 226 GLY A N 1
ATOM 1819 C CA . GLY A 1 226 ? 7.395 -2.200 4.092 1.00 96.94 226 GLY A CA 1
ATOM 1820 C C . GLY A 1 226 ? 7.755 -1.289 5.261 1.00 96.94 226 GLY A C 1
ATOM 1821 O O . GLY A 1 226 ? 7.107 -1.245 6.314 1.00 96.94 226 GLY A O 1
ATOM 1822 N N . LYS A 1 227 ? 8.816 -0.515 5.053 1.00 97.75 227 LYS A N 1
ATOM 1823 C CA . LYS A 1 227 ? 9.255 0.522 5.978 1.00 97.75 227 LYS A CA 1
ATOM 1824 C C . LYS A 1 227 ? 8.170 1.593 6.139 1.00 97.75 227 LYS A C 1
ATOM 1826 O O . LYS A 1 227 ? 7.587 2.066 5.168 1.00 97.75 227 LYS A O 1
ATOM 1831 N N . CYS A 1 228 ? 7.903 1.957 7.391 1.00 98.31 228 CYS A N 1
ATOM 1832 C CA . CYS A 1 228 ? 6.858 2.904 7.772 1.00 98.31 228 CYS A CA 1
ATOM 1833 C C . CYS A 1 228 ? 7.485 4.212 8.254 1.00 98.31 228 CYS A C 1
ATOM 1835 O O . CYS A 1 228 ? 8.427 4.181 9.050 1.00 98.31 228 CYS A O 1
ATOM 1837 N N . TYR A 1 229 ? 6.927 5.340 7.829 1.00 98.50 229 TYR A N 1
ATOM 1838 C CA . TYR A 1 229 ? 7.373 6.675 8.223 1.00 98.50 229 TYR A CA 1
ATOM 1839 C C . TYR A 1 229 ? 6.238 7.435 8.895 1.00 98.50 229 TYR A C 1
ATOM 1841 O O . TYR A 1 229 ? 5.111 7.403 8.405 1.00 98.50 229 TYR A O 1
ATOM 1849 N N . ASN A 1 230 ? 6.519 8.121 10.002 1.00 98.19 230 ASN A N 1
ATOM 1850 C CA . ASN A 1 230 ? 5.525 8.965 10.664 1.00 98.19 230 ASN A CA 1
ATOM 1851 C C . ASN A 1 230 ? 5.048 10.046 9.693 1.00 98.19 230 ASN A C 1
ATOM 1853 O O . ASN A 1 230 ? 5.870 10.679 9.033 1.00 98.19 230 ASN A O 1
ATOM 1857 N N . ALA A 1 231 ? 3.737 10.258 9.620 1.00 96.12 231 ALA A N 1
ATOM 1858 C CA . ALA A 1 231 ? 3.138 11.330 8.833 1.00 96.12 231 ALA A CA 1
ATOM 1859 C C . ALA A 1 231 ? 2.364 12.305 9.735 1.00 96.12 231 ALA A C 1
ATOM 1861 O O . ALA A 1 231 ? 1.956 11.933 10.841 1.00 96.12 231 ALA A O 1
ATOM 1862 N N . PRO A 1 232 ? 2.135 13.549 9.276 1.00 93.75 232 PRO A N 1
ATOM 1863 C CA . PRO A 1 232 ? 1.372 14.534 10.031 1.00 93.75 232 PRO A CA 1
ATOM 1864 C C . PRO A 1 232 ? -0.034 14.029 10.366 1.00 93.75 232 PRO A C 1
ATOM 1866 O O . PRO A 1 232 ? -0.792 13.653 9.471 1.00 93.75 232 PRO A O 1
ATOM 1869 N N . LEU A 1 233 ? -0.392 14.043 11.652 1.00 94.50 233 LEU A N 1
ATOM 1870 C CA . LEU A 1 233 ? -1.733 13.674 12.100 1.00 94.50 233 LEU A CA 1
ATOM 1871 C C . LEU A 1 233 ? -2.769 14.615 11.485 1.00 94.50 233 LEU A C 1
ATOM 1873 O O . LEU A 1 233 ? -2.573 15.829 11.434 1.00 94.50 233 LEU A O 1
ATOM 1877 N N . GLN A 1 234 ? -3.895 14.050 11.063 1.00 90.69 234 GLN A N 1
ATOM 1878 C CA . GLN A 1 234 ? -5.014 14.816 10.526 1.00 90.69 234 GLN A CA 1
ATOM 1879 C C . GLN A 1 234 ? -6.278 14.602 11.354 1.00 90.69 234 GLN A C 1
ATOM 1881 O O . GLN A 1 234 ? -6.470 13.568 11.997 1.00 90.69 234 GLN A O 1
ATOM 1886 N N . PHE A 1 235 ? -7.171 15.585 11.306 1.00 88.19 235 PHE A N 1
ATOM 1887 C CA . PHE A 1 235 ? -8.517 15.457 11.845 1.00 88.19 235 PHE A CA 1
ATOM 1888 C C . PHE A 1 235 ? -9.464 14.933 10.762 1.00 88.19 235 PHE A C 1
ATOM 1890 O O . PHE A 1 235 ? -9.400 15.355 9.608 1.00 88.19 235 PHE A O 1
ATOM 1897 N N . SER A 1 236 ? -10.357 14.018 11.131 1.00 79.75 236 SER A N 1
ATOM 1898 C CA . SER A 1 236 ? -11.452 13.567 10.276 1.00 79.75 236 SER A CA 1
ATOM 1899 C C . SER A 1 236 ? -12.776 13.958 10.914 1.00 79.75 236 SER A C 1
ATOM 1901 O O . SER A 1 236 ? -13.059 13.526 12.026 1.00 79.75 236 SER A O 1
ATOM 1903 N N . GLU A 1 237 ? -13.636 14.684 10.199 1.00 81.25 237 GLU A N 1
ATOM 1904 C CA . GLU A 1 237 ? -14.975 15.029 10.709 1.00 81.25 237 GLU A CA 1
ATOM 1905 C C . GLU A 1 237 ? -15.800 13.790 11.089 1.00 81.25 237 GLU A C 1
ATOM 1907 O O . GLU A 1 237 ? -16.592 13.817 12.027 1.00 81.25 237 GLU A O 1
ATOM 1912 N N . LYS A 1 238 ? -15.588 12.680 10.373 1.00 79.25 238 LYS A N 1
ATOM 1913 C CA . LYS A 1 238 ? -16.315 11.425 10.574 1.00 79.25 238 LYS A CA 1
ATOM 1914 C C . LYS A 1 238 ? -15.741 10.568 11.702 1.00 79.25 238 LYS A C 1
ATOM 1916 O O . LYS A 1 238 ? -16.504 9.949 12.437 1.00 79.25 238 LYS A O 1
ATOM 1921 N N . ASN A 1 239 ? -14.414 10.475 11.785 1.00 80.31 239 ASN A N 1
ATOM 1922 C CA . ASN A 1 239 ? -13.730 9.499 12.643 1.00 80.31 239 ASN A CA 1
ATOM 1923 C C . ASN A 1 239 ? -13.024 10.141 13.853 1.00 80.31 239 ASN A C 1
ATOM 1925 O O . ASN A 1 239 ? -12.556 9.430 14.743 1.00 80.31 239 ASN A O 1
ATOM 1929 N N . GLY A 1 240 ? -12.973 11.474 13.904 1.00 86.00 240 GLY A N 1
ATOM 1930 C CA . GLY A 1 240 ? -12.340 12.256 14.958 1.00 86.00 240 GLY A CA 1
ATOM 1931 C C . GLY A 1 240 ? -10.836 12.451 14.760 1.00 86.00 240 GLY A C 1
ATOM 1932 O O . GLY A 1 240 ? -10.309 12.415 13.642 1.00 86.00 240 GLY A O 1
ATOM 1933 N N . GLN A 1 241 ? -10.150 12.687 15.877 1.00 93.00 241 GLN A N 1
ATOM 1934 C CA . GLN A 1 241 ? -8.716 12.940 15.930 1.00 93.00 241 GLN A CA 1
ATOM 1935 C C . GLN A 1 241 ? -7.916 11.660 15.645 1.00 93.00 241 GLN A C 1
ATOM 1937 O O . GLN A 1 241 ? -8.176 10.605 16.231 1.00 93.00 241 GLN A O 1
ATOM 1942 N N . GLN A 1 242 ? -6.921 11.753 14.759 1.00 94.69 242 GLN A N 1
ATOM 1943 C CA . GLN A 1 242 ? -5.926 10.694 14.592 1.00 94.69 242 GLN A CA 1
ATOM 1944 C C . GLN A 1 242 ? -4.908 10.749 15.733 1.00 94.69 242 GLN A C 1
ATOM 1946 O O . GLN A 1 242 ? -4.432 11.827 16.093 1.00 94.69 242 GLN A O 1
ATOM 1951 N N . ILE A 1 243 ? -4.557 9.580 16.263 1.00 95.81 243 ILE A N 1
ATOM 1952 C CA . ILE A 1 243 ? -3.543 9.416 17.319 1.00 95.81 243 ILE A CA 1
ATOM 1953 C C . ILE A 1 243 ? -2.238 8.814 16.789 1.00 95.81 243 ILE A C 1
ATOM 1955 O O . ILE A 1 243 ? -1.192 8.964 17.412 1.00 95.81 243 ILE A O 1
ATOM 1959 N N . ALA A 1 244 ? -2.292 8.163 15.626 1.00 97.19 244 ALA A N 1
ATOM 1960 C CA . ALA A 1 244 ? -1.128 7.701 14.886 1.00 97.19 244 ALA A CA 1
ATOM 1961 C C . ALA A 1 244 ? -1.423 7.778 13.388 1.00 97.19 244 ALA A C 1
ATOM 1963 O O . ALA A 1 244 ? -2.536 7.465 12.952 1.00 97.19 244 ALA A O 1
ATOM 1964 N N . ARG A 1 245 ? -0.414 8.163 12.608 1.00 97.75 245 ARG A N 1
ATOM 1965 C CA . ARG A 1 245 ? -0.423 8.075 11.151 1.00 97.75 245 ARG A CA 1
ATOM 1966 C C . ARG A 1 245 ? 0.961 7.685 10.663 1.00 97.75 245 ARG A C 1
ATOM 1968 O O . ARG A 1 245 ? 1.944 8.352 10.989 1.00 97.75 245 ARG A O 1
ATOM 1975 N N . VAL A 1 246 ? 1.017 6.644 9.841 1.00 98.31 246 VAL A N 1
ATOM 1976 C CA . VAL A 1 246 ? 2.251 6.198 9.198 1.00 98.31 246 VAL A CA 1
ATOM 1977 C C . VAL A 1 246 ? 2.029 5.974 7.711 1.00 98.31 246 VAL A C 1
ATOM 1979 O O . VAL A 1 246 ? 1.049 5.352 7.317 1.00 98.31 246 VAL A O 1
ATOM 1982 N N . THR A 1 247 ? 2.948 6.451 6.883 1.00 98.38 247 THR A N 1
ATOM 1983 C CA . THR A 1 247 ? 2.941 6.213 5.436 1.00 98.38 247 THR A CA 1
ATOM 1984 C C . THR A 1 247 ? 3.874 5.059 5.124 1.00 98.38 247 THR A C 1
ATOM 1986 O O . THR A 1 247 ? 5.021 5.044 5.584 1.00 98.38 247 THR A O 1
ATOM 1989 N N . ALA A 1 248 ? 3.395 4.082 4.360 1.00 98.19 248 ALA A N 1
ATOM 1990 C CA . ALA A 1 248 ? 4.181 2.905 4.021 1.00 98.19 248 ALA A CA 1
ATOM 1991 C C . ALA A 1 248 ? 3.789 2.326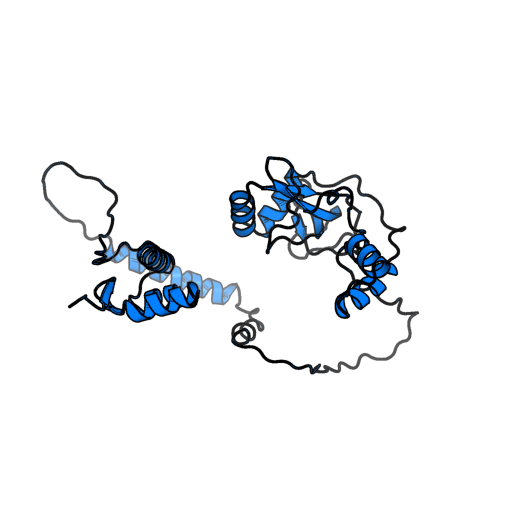 2.666 1.00 98.19 248 ALA A C 1
ATOM 1993 O O . ALA A 1 248 ? 2.621 2.354 2.263 1.00 98.19 248 ALA A O 1
ATOM 1994 N N . MET A 1 249 ? 4.780 1.747 1.990 1.00 97.25 249 MET A N 1
ATOM 1995 C CA . MET A 1 249 ? 4.524 0.901 0.836 1.00 97.25 249 MET A CA 1
ATOM 1996 C C . MET A 1 249 ? 3.973 -0.454 1.268 1.00 97.25 249 MET A C 1
ATOM 1998 O O . MET A 1 249 ? 4.306 -0.970 2.338 1.00 97.25 249 MET A O 1
ATOM 2002 N N . VAL A 1 250 ? 3.176 -1.057 0.394 1.00 96.19 250 VAL A N 1
ATOM 2003 C CA . VAL A 1 250 ? 2.739 -2.445 0.527 1.00 96.19 250 VAL A CA 1
ATOM 2004 C C . VAL A 1 250 ? 2.991 -3.205 -0.764 1.00 96.19 250 VAL A C 1
ATOM 2006 O O . VAL A 1 250 ? 3.069 -2.607 -1.834 1.00 96.19 250 VAL A O 1
ATOM 2009 N N . SER A 1 251 ? 3.106 -4.524 -0.658 1.00 95.06 251 SER A N 1
ATOM 2010 C CA . SER A 1 251 ? 3.146 -5.420 -1.810 1.00 95.06 251 SER A CA 1
ATOM 2011 C C . SER A 1 251 ? 2.418 -6.720 -1.485 1.00 95.06 251 SER A C 1
ATOM 2013 O O . SER A 1 251 ? 2.341 -7.126 -0.321 1.00 95.06 251 SER A O 1
ATOM 2015 N N . ALA A 1 252 ? 1.857 -7.371 -2.498 1.00 94.12 252 ALA A N 1
ATOM 2016 C CA . ALA A 1 252 ? 1.269 -8.693 -2.358 1.00 94.12 252 ALA A CA 1
ATOM 2017 C C . ALA A 1 252 ? 2.345 -9.766 -2.542 1.00 94.12 252 ALA A C 1
ATOM 2019 O O . ALA A 1 252 ? 3.274 -9.596 -3.321 1.00 94.12 252 ALA A O 1
ATOM 2020 N N . PHE A 1 253 ? 2.207 -10.884 -1.841 1.00 93.62 253 PHE A N 1
ATOM 2021 C CA . PHE A 1 253 ? 3.094 -12.040 -1.922 1.00 93.62 253 PHE A CA 1
ATOM 2022 C C . PHE A 1 253 ? 2.254 -13.306 -1.968 1.00 93.62 253 PHE A C 1
ATOM 2024 O O . PHE A 1 253 ? 1.242 -13.381 -1.278 1.00 93.62 253 PHE A O 1
ATOM 2031 N N . ASN A 1 254 ? 2.654 -14.306 -2.750 1.00 92.38 254 ASN A N 1
ATOM 2032 C CA . ASN A 1 254 ? 1.960 -15.596 -2.758 1.00 92.38 254 ASN A CA 1
ATOM 2033 C C . ASN A 1 254 ? 2.393 -16.491 -1.577 1.00 92.38 254 ASN A C 1
ATOM 2035 O O . ASN A 1 254 ? 3.303 -16.169 -0.810 1.00 92.38 254 ASN A O 1
ATOM 2039 N N . THR A 1 255 ? 1.800 -17.681 -1.467 1.00 90.56 255 THR A N 1
ATOM 2040 C CA . THR A 1 255 ? 2.154 -18.672 -0.431 1.00 90.56 255 THR A CA 1
ATOM 2041 C C . THR A 1 255 ? 3.590 -19.203 -0.505 1.00 90.56 255 THR A C 1
ATOM 2043 O O . THR A 1 255 ? 4.059 -19.810 0.455 1.00 90.56 255 THR A O 1
ATOM 2046 N N . LYS A 1 256 ? 4.282 -19.030 -1.637 1.00 91.31 256 LYS A N 1
ATOM 2047 C CA . LYS A 1 256 ? 5.706 -19.371 -1.805 1.00 91.31 256 LYS A CA 1
ATOM 2048 C C . LYS A 1 256 ? 6.630 -18.210 -1.431 1.00 91.31 256 LYS A C 1
ATOM 2050 O O . LYS A 1 256 ? 7.843 -18.371 -1.484 1.00 91.31 256 LYS A O 1
ATOM 2055 N N . ASN A 1 257 ? 6.051 -17.087 -1.007 1.00 89.00 257 ASN A N 1
ATOM 2056 C CA . ASN A 1 257 ? 6.734 -15.835 -0.731 1.00 89.00 257 ASN A CA 1
ATOM 2057 C C . ASN A 1 257 ? 7.369 -15.195 -1.978 1.00 89.00 257 ASN A C 1
ATOM 2059 O O . ASN A 1 257 ? 8.283 -14.385 -1.845 1.00 89.00 257 ASN A O 1
ATOM 2063 N N . ASP A 1 258 ? 6.853 -15.510 -3.171 1.00 90.00 258 ASP A N 1
ATOM 2064 C CA . ASP A 1 258 ? 7.167 -14.731 -4.366 1.00 90.00 258 ASP A CA 1
ATOM 2065 C C . ASP A 1 258 ? 6.447 -13.386 -4.234 1.00 90.00 258 ASP A C 1
ATOM 2067 O O . ASP A 1 258 ? 5.230 -13.348 -4.002 1.00 90.00 258 ASP A O 1
ATOM 2071 N N . ASN A 1 259 ? 7.191 -12.288 -4.363 1.00 90.06 259 ASN A N 1
ATOM 2072 C CA . ASN A 1 259 ? 6.608 -10.955 -4.437 1.00 90.06 259 ASN A CA 1
ATOM 2073 C C . ASN A 1 259 ? 5.727 -10.918 -5.677 1.00 90.06 259 ASN A C 1
ATOM 2075 O O . ASN A 1 259 ? 6.213 -11.291 -6.724 1.00 90.06 259 ASN A O 1
ATOM 2079 N N . LEU A 1 260 ? 4.463 -10.515 -5.591 1.00 88.62 260 LEU A N 1
ATOM 2080 C CA . LEU A 1 260 ? 3.541 -10.363 -6.720 1.00 88.62 260 LEU A CA 1
ATOM 2081 C C . LEU A 1 260 ? 3.340 -8.888 -7.122 1.00 88.62 260 LEU A C 1
ATOM 2083 O O . LEU A 1 260 ? 2.460 -8.560 -7.921 1.00 88.62 260 LEU A O 1
ATOM 2087 N N . GLY A 1 261 ? 4.112 -7.981 -6.528 1.00 84.44 261 GLY A N 1
ATOM 2088 C CA . GLY A 1 261 ? 3.877 -6.552 -6.619 1.00 84.44 261 GLY A CA 1
ATOM 2089 C C . GLY A 1 261 ? 2.477 -6.192 -6.127 1.00 84.44 261 GLY A C 1
ATOM 2090 O O . GLY A 1 261 ? 1.852 -6.875 -5.312 1.00 84.44 261 GLY A O 1
ATOM 2091 N N . ASN A 1 262 ? 1.934 -5.129 -6.698 1.00 72.50 262 ASN A N 1
ATOM 2092 C CA . ASN A 1 262 ? 0.538 -4.790 -6.516 1.00 72.50 262 ASN A CA 1
ATOM 2093 C C . ASN A 1 262 ? -0.298 -5.485 -7.577 1.00 72.50 262 ASN A C 1
ATOM 2095 O O . ASN A 1 262 ? -0.334 -5.070 -8.737 1.00 72.50 262 ASN A O 1
ATOM 2099 N N . ILE A 1 263 ? -0.958 -6.563 -7.163 1.00 64.81 263 ILE A N 1
ATOM 2100 C CA . ILE A 1 263 ? -1.811 -7.369 -8.030 1.00 64.81 263 ILE A CA 1
ATOM 2101 C C . ILE A 1 263 ? -3.046 -6.573 -8.458 1.00 64.81 263 ILE A C 1
ATOM 2103 O O . ILE A 1 263 ? -4.087 -6.673 -7.845 1.00 64.81 263 ILE A O 1
ATOM 2107 N N . GLN A 1 264 ? -2.959 -5.805 -9.542 1.00 70.75 264 GLN A N 1
ATOM 2108 C CA . GLN A 1 264 ? -4.102 -5.117 -10.163 1.00 70.75 264 GLN A CA 1
ATOM 2109 C C . GLN A 1 264 ? -4.850 -4.119 -9.243 1.00 70.75 264 GLN A C 1
ATOM 2111 O O . GLN A 1 264 ? -4.632 -3.992 -8.038 1.00 70.75 264 GLN A O 1
ATOM 2116 N N . ARG A 1 265 ? -5.755 -3.338 -9.840 1.00 75.12 265 ARG A N 1
ATOM 2117 C CA . ARG A 1 265 ? -6.665 -2.475 -9.073 1.00 75.12 265 ARG A CA 1
ATOM 2118 C C . ARG A 1 265 ? -7.660 -3.345 -8.282 1.00 75.12 265 ARG A C 1
ATOM 2120 O O . ARG A 1 265 ? -8.077 -4.375 -8.810 1.00 75.12 265 ARG A O 1
ATOM 2127 N N . PRO A 1 266 ? -8.057 -2.943 -7.059 1.00 82.06 266 PRO A N 1
ATOM 2128 C CA . PRO A 1 266 ? -7.918 -1.598 -6.482 1.00 82.06 266 PRO A CA 1
ATOM 2129 C C . PRO A 1 266 ? -6.685 -1.371 -5.580 1.00 82.06 266 PRO A C 1
ATOM 2131 O O . PRO A 1 266 ? -6.633 -0.358 -4.891 1.00 82.06 266 PRO A O 1
ATOM 2134 N N . LEU A 1 267 ? -5.689 -2.266 -5.557 1.00 87.00 267 LEU A N 1
ATOM 2135 C CA . LEU A 1 267 ? -4.541 -2.139 -4.648 1.00 87.00 267 LEU A CA 1
ATOM 2136 C C . LEU A 1 267 ? -3.514 -1.085 -5.110 1.00 87.00 267 LEU A C 1
ATOM 2138 O O . LEU A 1 267 ? -2.735 -1.323 -6.032 1.00 87.00 267 LEU A O 1
ATOM 2142 N N . ASN A 1 268 ? -3.426 0.035 -4.392 1.00 90.88 268 ASN A N 1
ATOM 2143 C CA . ASN A 1 268 ? -2.336 1.015 -4.488 1.00 90.88 268 ASN A CA 1
ATOM 2144 C C . ASN A 1 268 ? -1.053 0.547 -3.783 1.00 90.88 268 ASN A C 1
ATOM 2146 O O . ASN A 1 268 ? -1.104 -0.238 -2.835 1.00 90.88 268 ASN A O 1
ATOM 2150 N N . ILE A 1 269 ? 0.106 1.021 -4.256 1.00 92.00 269 ILE A N 1
ATOM 2151 C CA . ILE A 1 269 ? 1.441 0.602 -3.772 1.00 92.00 269 ILE A CA 1
ATOM 2152 C C . ILE A 1 269 ? 1.847 1.263 -2.450 1.00 92.00 269 ILE A C 1
ATOM 2154 O O . ILE A 1 269 ? 2.831 0.854 -1.842 1.00 92.00 269 ILE A O 1
ATOM 2158 N N . VAL A 1 270 ? 1.122 2.300 -2.030 1.00 95.69 270 VAL A N 1
ATOM 2159 C CA . VAL A 1 270 ? 1.413 3.132 -0.861 1.00 95.69 270 VAL A CA 1
ATOM 2160 C C . VAL A 1 270 ? 0.106 3.606 -0.231 1.00 95.69 270 VAL A C 1
ATOM 2162 O O . VAL A 1 270 ? -0.854 3.901 -0.945 1.00 95.69 270 VAL A O 1
ATOM 2165 N N . TYR A 1 271 ? 0.081 3.669 1.099 1.00 97.06 271 TYR A N 1
ATOM 2166 C CA . TYR A 1 271 ? -1.049 4.169 1.882 1.00 97.06 271 TYR A CA 1
ATOM 2167 C C . TYR A 1 271 ? -0.564 4.921 3.115 1.00 97.06 271 TYR A C 1
ATOM 2169 O O . TYR A 1 271 ? 0.526 4.645 3.627 1.00 97.06 271 TYR A O 1
ATOM 2177 N N . ASP A 1 272 ? -1.435 5.778 3.641 1.00 97.88 272 ASP A N 1
ATOM 2178 C CA . ASP A 1 272 ? -1.385 6.159 5.048 1.00 97.88 272 ASP A CA 1
ATOM 2179 C C . ASP A 1 272 ? -2.198 5.162 5.869 1.00 97.88 272 ASP A C 1
ATOM 2181 O O . ASP A 1 272 ? -3.384 4.951 5.615 1.00 97.88 272 ASP A O 1
ATOM 2185 N N . PHE A 1 273 ? -1.572 4.580 6.885 1.00 98.38 273 PHE A N 1
ATOM 2186 C CA . PHE A 1 273 ? -2.231 3.815 7.931 1.00 98.38 273 PHE A CA 1
ATOM 2187 C C . PHE A 1 273 ? -2.483 4.727 9.127 1.00 98.38 273 PHE A C 1
ATOM 2189 O O . PHE A 1 273 ? -1.555 5.361 9.627 1.00 98.38 273 PHE A O 1
ATOM 2196 N N . VAL A 1 274 ? -3.728 4.788 9.597 1.00 97.75 274 VAL A N 1
ATOM 2197 C CA . VAL A 1 274 ? -4.159 5.687 10.675 1.00 97.75 274 VAL A CA 1
ATOM 2198 C C . VAL A 1 274 ? -4.864 4.940 11.803 1.00 97.75 274 VAL A C 1
ATOM 2200 O O . VAL A 1 274 ? -5.614 3.995 11.552 1.00 97.75 274 VAL A O 1
ATOM 2203 N N . LYS A 1 275 ? -4.654 5.404 13.036 1.00 97.00 275 LYS A N 1
ATOM 2204 C CA . LYS A 1 275 ? -5.457 5.064 14.221 1.00 97.00 275 LYS A CA 1
ATOM 2205 C C . LYS A 1 275 ? -6.212 6.300 14.684 1.00 97.00 275 LYS A C 1
ATOM 2207 O O . LYS A 1 275 ? -5.657 7.403 14.679 1.00 97.00 275 LYS A O 1
ATOM 2212 N N . TYR A 1 276 ? -7.447 6.110 15.126 1.00 95.62 276 TYR A N 1
ATOM 2213 C CA . TYR A 1 276 ? -8.283 7.180 15.665 1.00 95.62 276 TYR A CA 1
ATOM 2214 C C . TYR A 1 276 ? -8.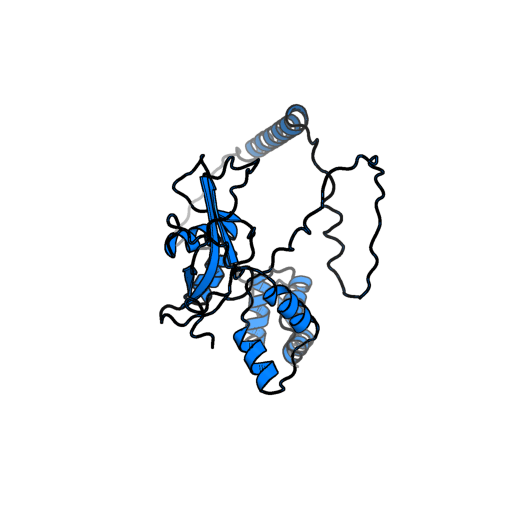405 7.053 17.179 1.00 95.62 276 TYR A C 1
ATOM 2216 O O . TYR A 1 276 ? -8.379 5.950 17.713 1.00 95.62 276 TYR A O 1
ATOM 2224 N N . GLU A 1 277 ? -8.592 8.174 17.871 1.00 94.31 277 GLU A N 1
ATOM 2225 C CA . GLU A 1 277 ? -8.816 8.184 19.324 1.00 94.31 277 GLU A CA 1
ATOM 2226 C C . GLU A 1 277 ? -10.044 7.350 19.734 1.00 94.31 277 GLU A C 1
ATOM 2228 O O . GLU A 1 277 ? -10.056 6.719 20.787 1.00 94.31 277 GLU A O 1
ATOM 2233 N N . SER A 1 278 ? -11.063 7.305 18.871 1.00 93.19 278 SER A N 1
ATOM 2234 C CA . SER A 1 278 ? -12.297 6.538 19.074 1.00 93.19 278 SER A CA 1
ATOM 2235 C C . SER A 1 278 ? -12.122 5.016 18.956 1.00 93.19 278 SER A C 1
ATOM 2237 O O . SER A 1 278 ? -12.964 4.272 19.458 1.00 93.19 278 SER A O 1
ATOM 2239 N N . ASP A 1 279 ? -11.053 4.558 18.301 1.00 94.44 279 ASP A N 1
ATOM 2240 C CA . ASP A 1 279 ? -10.733 3.146 18.068 1.00 94.44 279 ASP A CA 1
ATOM 2241 C C . ASP A 1 279 ? -9.202 2.975 17.966 1.00 94.44 279 ASP A C 1
ATOM 2243 O O . ASP A 1 279 ? -8.648 2.837 16.867 1.00 94.44 279 ASP A O 1
ATOM 2247 N N . PRO A 1 280 ? -8.494 3.060 19.108 1.00 94.25 280 PRO A N 1
ATOM 2248 C CA . PRO A 1 280 ? -7.036 3.172 19.140 1.00 94.25 280 PRO A CA 1
ATOM 2249 C C . PRO A 1 280 ? -6.308 1.877 18.754 1.00 94.25 280 PRO A C 1
ATOM 2251 O O . PRO A 1 280 ? -5.126 1.911 18.406 1.00 94.25 280 PRO A O 1
ATOM 2254 N N . ASP A 1 281 ? -7.007 0.743 18.786 1.00 95.38 281 ASP A N 1
ATOM 2255 C CA . ASP A 1 281 ? -6.441 -0.583 18.526 1.00 95.38 281 ASP A CA 1
ATOM 2256 C C . ASP A 1 281 ? -6.577 -1.011 17.057 1.00 95.38 281 ASP A C 1
ATOM 2258 O O . ASP A 1 281 ? -6.063 -2.058 16.657 1.00 95.38 281 ASP A O 1
ATOM 2262 N N . THR A 1 282 ? -7.243 -0.203 16.227 1.00 96.50 282 THR A N 1
ATOM 2263 C CA . THR A 1 282 ? -7.525 -0.548 14.832 1.00 96.50 282 THR A CA 1
ATOM 2264 C C . THR A 1 282 ? -6.825 0.390 13.860 1.00 96.50 282 THR A C 1
ATOM 2266 O O . THR A 1 282 ? -7.037 1.601 13.858 1.00 96.50 282 THR A O 1
ATOM 2269 N N . TRP A 1 283 ? -6.053 -0.197 12.944 1.00 98.06 283 TRP A N 1
ATOM 2270 C CA . TRP A 1 283 ? -5.517 0.514 11.787 1.00 98.06 283 TRP A CA 1
ATOM 2271 C C . TRP A 1 283 ? -6.545 0.602 10.649 1.00 98.06 283 TRP A C 1
ATOM 2273 O O . TRP A 1 283 ? -7.183 -0.389 10.268 1.00 98.06 283 TRP A O 1
ATOM 2283 N N . TYR A 1 284 ? -6.652 1.792 10.071 1.00 97.12 284 TYR A N 1
ATOM 2284 C CA . TYR A 1 284 ? -7.431 2.130 8.880 1.00 97.12 284 TYR A CA 1
ATOM 2285 C C . TYR A 1 284 ? -6.497 2.648 7.787 1.00 97.12 284 TYR A C 1
ATOM 2287 O O . TYR A 1 284 ? -5.385 3.057 8.100 1.00 97.12 284 TYR A O 1
ATOM 2295 N N . ILE A 1 285 ? -6.937 2.654 6.525 1.00 96.19 285 ILE A N 1
ATOM 2296 C CA . ILE A 1 285 ? -6.177 3.283 5.436 1.00 96.19 285 ILE A CA 1
ATOM 2297 C C . ILE A 1 285 ? -6.853 4.551 4.913 1.00 96.19 285 ILE A C 1
ATOM 2299 O O . ILE A 1 285 ? -8.084 4.606 4.804 1.00 96.19 285 ILE A O 1
ATOM 2303 N N . THR A 1 286 ? -6.030 5.535 4.557 1.00 94.00 286 THR A N 1
ATOM 2304 C CA . THR A 1 286 ? -6.389 6.727 3.777 1.00 94.00 286 THR A CA 1
ATOM 2305 C C . THR A 1 286 ? -5.416 6.904 2.613 1.00 94.00 286 THR A C 1
ATOM 2307 O O . THR A 1 286 ? -4.404 6.200 2.524 1.00 94.00 286 THR A O 1
ATOM 2310 N N . ASP A 1 287 ? -5.707 7.859 1.729 1.00 91.06 287 ASP A N 1
ATOM 2311 C CA . ASP A 1 287 ? -4.726 8.315 0.746 1.00 91.06 287 ASP A CA 1
ATOM 2312 C C . ASP A 1 287 ? -3.465 8.807 1.464 1.00 91.06 287 ASP A C 1
ATOM 2314 O O . ASP A 1 287 ? -3.540 9.352 2.571 1.00 91.06 287 ASP A O 1
ATOM 2318 N N . PHE A 1 288 ? -2.312 8.552 0.852 1.00 93.56 288 PHE A N 1
ATOM 2319 C CA . PHE A 1 288 ? -1.015 8.863 1.433 1.00 93.56 288 PHE A CA 1
ATOM 2320 C C . PHE A 1 288 ? -0.763 10.374 1.435 1.00 93.56 288 PHE A C 1
ATOM 2322 O O . PHE A 1 288 ? -0.997 11.047 0.431 1.00 93.56 288 PHE A O 1
ATOM 2329 N N . SER A 1 289 ? -0.276 10.915 2.553 1.00 92.94 289 SER A N 1
ATOM 2330 C CA . SER A 1 289 ? -0.121 12.365 2.726 1.00 92.94 289 SER A CA 1
ATOM 2331 C C . SER A 1 289 ? 1.311 12.880 2.615 1.00 92.94 289 SER A C 1
ATOM 2333 O O . SER A 1 289 ? 1.549 14.058 2.867 1.00 92.94 289 SER A O 1
ATOM 2335 N N . GLN A 1 290 ? 2.278 12.015 2.322 1.00 94.06 290 GLN A N 1
ATOM 2336 C CA . GLN A 1 290 ? 3.677 12.400 2.135 1.00 94.06 290 GLN A CA 1
ATOM 2337 C C . GLN A 1 290 ? 4.369 11.467 1.144 1.00 94.06 290 GLN A C 1
ATOM 2339 O O . GLN A 1 290 ? 4.054 10.279 1.060 1.00 94.06 290 GLN A O 1
ATOM 2344 N N . SER A 1 291 ? 5.342 12.006 0.417 1.00 94.75 291 SER A N 1
ATOM 2345 C CA . SER A 1 291 ? 6.221 11.219 -0.444 1.00 94.75 291 SER A CA 1
ATOM 2346 C C . SER A 1 291 ? 7.166 10.375 0.413 1.00 94.75 291 SER A C 1
ATOM 2348 O O . SER A 1 291 ? 7.787 10.890 1.342 1.00 94.75 291 SER A O 1
ATOM 2350 N N . ILE A 1 292 ? 7.331 9.097 0.075 1.00 96.19 292 ILE A N 1
ATOM 2351 C CA . ILE A 1 292 ? 8.307 8.207 0.721 1.00 96.19 292 ILE A CA 1
ATOM 2352 C C . ILE A 1 292 ? 9.237 7.580 -0.329 1.00 96.19 292 ILE A C 1
ATOM 2354 O O . ILE A 1 292 ? 8.848 7.467 -1.502 1.00 96.19 292 ILE A O 1
ATOM 2358 N N . PRO A 1 293 ? 10.469 7.182 0.048 1.00 95.50 293 PRO A N 1
ATOM 2359 C CA . PRO A 1 293 ? 11.357 6.482 -0.866 1.00 95.50 293 PRO A CA 1
ATOM 2360 C C . PRO A 1 293 ? 10.768 5.124 -1.252 1.00 95.50 293 PRO A C 1
ATOM 2362 O O . PRO A 1 293 ? 10.058 4.489 -0.469 1.00 95.50 293 PRO A O 1
ATOM 2365 N N . PHE A 1 294 ? 11.104 4.656 -2.451 1.00 93.94 294 PHE A N 1
ATOM 2366 C CA . PHE A 1 294 ? 10.763 3.305 -2.873 1.00 93.94 294 PHE A CA 1
ATOM 2367 C C . PHE A 1 294 ? 11.450 2.259 -1.984 1.00 93.94 294 PHE A C 1
ATOM 2369 O O . PHE A 1 294 ? 12.663 2.301 -1.765 1.00 93.94 294 PHE A O 1
ATOM 2376 N N . ASP A 1 295 ? 10.670 1.310 -1.469 1.00 94.94 295 ASP A N 1
ATOM 2377 C CA . ASP A 1 295 ? 11.161 0.260 -0.584 1.00 94.94 295 ASP A CA 1
ATOM 2378 C C . ASP A 1 295 ? 11.710 -0.920 -1.396 1.00 94.94 295 ASP A C 1
ATOM 2380 O O . ASP A 1 295 ? 10.985 -1.852 -1.760 1.00 94.94 295 ASP A O 1
ATOM 2384 N N . TYR A 1 296 ? 13.013 -0.873 -1.676 1.00 92.31 296 TYR A N 1
ATOM 2385 C CA . TYR A 1 296 ? 13.733 -1.940 -2.375 1.00 92.31 296 TYR A CA 1
ATOM 2386 C C . TYR A 1 296 ? 13.889 -3.222 -1.550 1.00 92.31 296 TYR A C 1
ATOM 2388 O O . TYR A 1 296 ? 14.165 -4.263 -2.132 1.00 92.31 296 TYR A O 1
ATOM 2396 N N . VAL A 1 297 ? 13.707 -3.185 -0.224 1.00 93.25 297 VAL A N 1
ATOM 2397 C CA . VAL A 1 297 ? 13.759 -4.400 0.607 1.00 93.25 297 VAL A CA 1
ATOM 2398 C C . VAL A 1 297 ? 12.454 -5.170 0.464 1.00 93.25 297 VAL A C 1
ATOM 2400 O O . VAL A 1 297 ? 12.471 -6.372 0.212 1.00 93.25 297 VAL A O 1
ATOM 2403 N N . LEU A 1 298 ? 11.321 -4.467 0.541 1.00 93.56 298 LEU A N 1
ATOM 2404 C CA . LEU A 1 298 ? 10.010 -5.043 0.249 1.00 93.56 298 LEU A CA 1
ATOM 2405 C C . LEU A 1 298 ? 9.924 -5.533 -1.206 1.00 93.56 298 LEU A C 1
ATOM 2407 O O . LEU A 1 298 ? 9.244 -6.515 -1.488 1.00 93.56 298 LEU A O 1
ATOM 2411 N N . ASN A 1 299 ? 10.602 -4.855 -2.137 1.00 90.50 299 ASN A N 1
ATOM 2412 C CA . ASN A 1 299 ? 10.478 -5.079 -3.580 1.00 90.50 299 ASN A CA 1
ATOM 2413 C C . ASN A 1 299 ? 11.725 -5.666 -4.262 1.00 90.50 299 ASN A C 1
ATOM 2415 O O . ASN A 1 299 ? 11.887 -5.478 -5.464 1.00 90.50 299 ASN A O 1
ATOM 2419 N N . ALA A 1 300 ? 12.581 -6.380 -3.524 1.00 81.75 300 ALA A N 1
ATOM 2420 C CA . ALA A 1 300 ? 13.880 -6.855 -4.016 1.00 81.75 300 ALA A CA 1
ATOM 2421 C C . ALA A 1 300 ? 13.799 -7.795 -5.239 1.00 81.75 300 ALA A C 1
ATOM 2423 O O . ALA A 1 300 ? 14.671 -7.738 -6.099 1.00 81.75 300 ALA A O 1
ATOM 2424 N N . ASP A 1 301 ? 12.733 -8.598 -5.342 1.00 67.75 301 ASP A N 1
ATOM 2425 C CA . ASP A 1 301 ? 12.575 -9.656 -6.352 1.00 67.75 301 ASP A CA 1
ATOM 2426 C C . ASP A 1 301 ? 11.287 -9.474 -7.179 1.00 67.75 301 ASP A C 1
ATOM 2428 O O . ASP A 1 301 ? 10.435 -10.364 -7.257 1.00 67.75 301 ASP A O 1
ATOM 2432 N N . ARG A 1 302 ? 11.094 -8.285 -7.767 1.00 61.38 302 ARG A N 1
ATOM 2433 C CA . ARG A 1 302 ? 10.048 -8.110 -8.786 1.00 61.38 302 ARG A CA 1
ATOM 2434 C C . ARG A 1 302 ? 10.478 -8.838 -10.064 1.00 61.38 302 ARG A C 1
ATOM 2436 O O . ARG A 1 302 ? 11.603 -8.678 -10.526 1.00 61.38 302 ARG A O 1
ATOM 2443 N N . TRP A 1 303 ? 9.575 -9.671 -10.559 1.00 45.84 303 TRP A N 1
ATOM 2444 C CA . TRP A 1 303 ? 9.729 -10.588 -11.689 1.00 45.84 303 TRP A CA 1
ATOM 2445 C C . TRP A 1 303 ? 9.980 -9.850 -13.000 1.00 45.84 303 TRP A C 1
ATOM 2447 O O . TRP A 1 303 ? 9.350 -8.788 -13.211 1.00 45.84 303 TRP A O 1
#

Mean predicted aligned error: 20.21 Å

Radius of gyration: 29.13 Å; Cα contacts (8 Å, |Δi|>4): 337; chains: 1; bounding box: 81×81×62 Å

Sequence (303 aa):
MTKTTILVNGVEIEKSIISKLLLENEKLKAVKYVCEKANVGLLESKNIVEQFQAGNIDNYKYQEVKKPSSLIERTKPKKFSLIKKMGIIFGVMAITIFLFLYKYIGFQHIPHHIENIMNNGFPNVSMSSSENDTEISVEAVESVEAVETIQSPMDTLIWVNAQKNNHYIPENVLEEWEIYKKIDFSKLIEATDKPTNKEAQAAIVRHYKGEVIQLLEQYQAHIQIGKCYNAPLQFSEKNGQQIARVTAMVSAFNTKNDNLGNIQRPLNIVYDFVKYESDPDTWYITDFSQSIPFDYVLNADRW

Solvent-accessible surface area (backbone atoms only — not comparable to full-atom values): 18985 Å² total; per-residue (Å²): 136,81,78,59,51,39,49,39,86,90,32,78,41,58,48,64,60,46,50,50,28,52,74,71,70,34,54,69,59,35,24,49,51,43,21,73,68,38,74,44,55,71,68,56,18,43,52,53,49,50,39,51,75,69,73,68,70,87,71,62,78,89,71,87,82,72,82,87,87,84,88,81,81,90,81,86,86,86,89,85,95,60,72,77,62,54,57,56,55,52,51,52,51,53,51,52,50,52,53,46,47,52,72,75,66,45,87,80,80,83,78,88,73,74,77,71,76,75,67,85,75,79,89,79,93,78,92,79,90,81,88,80,91,72,95,71,83,94,73,94,74,77,86,78,71,77,80,77,77,75,48,80,59,57,80,55,65,66,53,55,51,29,59,77,69,72,46,92,71,59,68,70,56,51,53,55,48,61,55,58,72,68,61,77,67,83,80,64,45,77,44,83,84,68,76,50,38,68,46,48,38,50,15,51,34,68,72,57,37,70,60,50,50,52,51,28,59,75,61,50,38,48,50,42,63,45,72,40,25,55,47,85,69,54,76,36,97,89,63,42,50,40,76,44,32,30,36,30,40,43,35,30,24,30,88,86,66,48,53,56,44,58,75,52,85,90,56,68,54,55,32,19,40,33,21,25,70,86,43,70,91,46,57,37,66,48,81,55,89,65,59,54,80,55,57,57,79,74,50,68,64,71,127

Nearest PDB structures (foldseek):
  8at4-assembly1_G  TM=1.935E-01  e=9.194E+00  Xenopus laevis

Foldseek 3Di:
DQPQWEQAQNFTDGLVVLVVCVVVVNLVVQLVSCCVRNVDDSVVSNVVSVCSVVVHDPYDDDDDDDDDDDDDDDDDDDDDDDPVVVVVVVVVVVVVVVVCCCPPVPPPDDDDDPVPPPPPPDDDDDDDDDDDDDDDDDDDDDDDPPPLDAAEADDCVVVVVCVVVVHDDDPVRVVSNVSLVPDDQVPWAFDPDDDAQVQVQVQVCVVVPPVVVVQCVVQQKGKGKFTWTWDDWDADPVQGTWPGKIKTFMFIAHPVRQTPGQRDPPDDRMWIWTAGPVGRPHTHTDHDDHHHYDGCVNVVHDD